Protein AF-A0A931YML5-F1 (afdb_monomer)

Foldseek 3Di:
DDPPPLADPQLDDDFPPEEEEAFAQAAPWDFLLDQCQPPPGGGGFPPVLLLLLCVLCLVPTQAYEYDHRALQPHPCSLVSLQSCVVSNHAYEYEGQLQDHDLVNLVSNLVRHNAYEHEAAALDQVRGCVGTNHPSVVSSVVSLVSHDLRHAYEYEYEQFLVHLVCLVVVVVSVVVSVHQEYEYEYRACHNSSVDPVNPNRHDAPVSLVSVVVSQVVCVDPVNSNHYYHYDQNSDPWCPDDPHLYWYQDSQQFIALDPLVSVPGDDHSSPPPDPPVVRSVCRSPDPDTNVSVVVVCVPHPPNPPPPDDDD

pLDDT: mean 79.9, std 20.2, range [21.48, 98.19]

Mean predicted aligned error: 8.67 Å

Radius of gyration: 18.92 Å; Cα contacts (8 Å, |Δi|>4): 542; chains: 1; bounding box: 57×45×50 Å

Secondary structure (DSSP, 8-state):
---------S-----SSEEEEEEE---S---TT-TTTT----SB--HHHHHHHHHHHTTT-SEEEEEES-GGGSTTHHHHHHHHHHTT-EEEEEE-SSS--HHHHHHHHTT-SEEEEEES-SSHHHHHHHH-TTHHHHHHHHHHHS-TTS-EEEEEEE-TTTGGGHHHHHHHHHHTT-SEEEEEE--SSGGGGSGGGGGGSPPHHHHHHHHHHHHHHSSGGGTTS-EEE-GGGSSS-------EEEE-TTSEEESSGGGGGG-EEETTSTT--HHHHHHHHHH-----HHHHHHHHT-GGGG-------

Sequence (309 aa):
MQTTTKRWEDGGCLPLPLASIWITGACPLRCRHCYEANNPFRGHLPTSDVLRTMDRLAPYVQSISFMGGEPTIHPDIATLCAHAHTLGKYTLLVTSGVHLPERTIATLCAHIDCVKIGMDGVTPETHDAVRGAGSFAKAMQTWAALPALVPTMCKFTVNAQNVHELPQVVPFYRALGAKRVVLNGWLPIGTGAEPWNRTFALTAEHVATVNRFVHEHLKPRYHEFPVSRSCSLDAGCRDRPARMYYVTRTGAVAPCIFSAAHAIGDIRDPATDVAALLQELDTHRIGCRALIAARRHHPASRLTIACAL

Structure (mmCIF, N/CA/C/O backbone):
data_AF-A0A931YML5-F1
#
_entry.id   AF-A0A931YML5-F1
#
loop_
_atom_site.group_PDB
_atom_site.id
_atom_site.type_symbol
_atom_site.label_atom_id
_atom_site.label_alt_id
_atom_site.label_comp_id
_atom_site.label_asym_id
_atom_site.label_entity_id
_atom_site.label_seq_id
_atom_site.pdbx_PDB_ins_code
_atom_site.Cartn_x
_atom_site.Cartn_y
_atom_site.Cartn_z
_atom_site.occupancy
_atom_site.B_iso_or_equiv
_atom_site.auth_seq_id
_atom_site.auth_comp_id
_atom_site.auth_asym_id
_atom_site.auth_atom_id
_atom_site.pdbx_PDB_model_num
ATOM 1 N N . MET A 1 1 ? -27.651 18.777 10.516 1.00 30.98 1 MET A N 1
ATOM 2 C CA . MET A 1 1 ? -26.940 17.585 10.005 1.00 30.98 1 MET A CA 1
ATOM 3 C C . MET A 1 1 ? -26.368 17.924 8.638 1.00 30.98 1 MET A C 1
ATOM 5 O O . MET A 1 1 ? -27.086 17.840 7.655 1.00 30.98 1 MET A O 1
ATOM 9 N N . GLN A 1 2 ? -25.125 18.404 8.576 1.00 25.05 2 GLN A N 1
ATOM 10 C CA . GLN A 1 2 ? -24.427 18.590 7.303 1.00 25.05 2 GLN A CA 1
ATOM 11 C C . GLN A 1 2 ? -23.694 17.287 6.986 1.00 25.05 2 GLN A C 1
ATOM 13 O O . GLN A 1 2 ? -22.753 16.910 7.678 1.00 25.05 2 GLN A O 1
ATOM 18 N N . THR A 1 3 ? -24.173 16.575 5.972 1.00 30.09 3 THR A N 1
ATOM 19 C CA . THR A 1 3 ? -23.449 15.494 5.308 1.00 30.09 3 THR A CA 1
ATOM 20 C C . THR A 1 3 ? -22.242 16.106 4.606 1.00 30.09 3 THR A C 1
ATOM 22 O O . THR A 1 3 ? -22.348 16.566 3.471 1.00 30.09 3 THR A O 1
ATOM 25 N N . THR A 1 4 ? -21.102 16.175 5.291 1.00 31.67 4 THR A N 1
ATOM 26 C CA . THR A 1 4 ? -19.825 16.451 4.636 1.00 31.67 4 THR A CA 1
ATOM 27 C C . THR A 1 4 ? -19.523 15.267 3.726 1.00 31.67 4 THR A C 1
ATOM 29 O O . THR A 1 4 ? -19.339 14.133 4.171 1.00 31.67 4 THR A O 1
ATOM 32 N N . THR A 1 5 ? -19.562 15.513 2.422 1.00 35.00 5 THR A N 1
ATOM 33 C CA . THR A 1 5 ? -19.166 14.568 1.386 1.00 35.00 5 THR A CA 1
ATOM 34 C C . THR A 1 5 ? -17.720 14.147 1.650 1.00 35.00 5 THR A C 1
ATOM 36 O O . THR A 1 5 ? -16.773 14.866 1.363 1.00 35.00 5 THR A O 1
ATOM 39 N N . LYS A 1 6 ? -17.537 12.959 2.241 1.00 46.81 6 LYS A N 1
ATOM 40 C CA . LYS A 1 6 ? -16.220 12.344 2.499 1.00 46.81 6 LYS A CA 1
ATOM 41 C C . LYS A 1 6 ? -15.455 11.988 1.216 1.00 46.81 6 LYS A C 1
ATOM 43 O O . LYS A 1 6 ? -14.311 11.542 1.285 1.00 46.81 6 LYS A O 1
ATOM 48 N N . ARG A 1 7 ? -16.077 12.162 0.045 1.00 49.56 7 ARG A N 1
ATOM 49 C CA . ARG A 1 7 ? -15.509 11.753 -1.233 1.00 49.56 7 ARG A CA 1
ATOM 50 C C . ARG A 1 7 ? -14.579 12.817 -1.785 1.00 49.56 7 ARG A C 1
ATOM 52 O O . ARG A 1 7 ? -14.899 13.988 -1.924 1.00 49.56 7 ARG A O 1
ATOM 59 N N . TRP A 1 8 ? -13.386 12.332 -2.057 1.00 58.25 8 TRP A N 1
ATOM 60 C CA . TRP A 1 8 ? -12.221 13.054 -2.503 1.00 58.25 8 TRP A CA 1
ATOM 61 C C . TRP A 1 8 ? -12.292 13.276 -4.021 1.00 58.25 8 TRP A C 1
ATOM 63 O O . TRP A 1 8 ? -11.814 12.451 -4.799 1.00 58.25 8 TRP A O 1
ATOM 73 N N . GLU A 1 9 ? -12.945 14.357 -4.450 1.00 46.38 9 GLU A N 1
ATOM 74 C CA . GLU A 1 9 ? -13.284 14.587 -5.868 1.00 46.38 9 GLU A CA 1
ATOM 75 C C . GLU A 1 9 ? -12.061 14.993 -6.732 1.00 46.38 9 GLU A C 1
ATOM 77 O O . GLU A 1 9 ? -11.942 14.537 -7.879 1.00 46.38 9 GLU A O 1
ATOM 82 N N . ASP A 1 10 ? -11.066 15.671 -6.133 1.00 48.50 10 ASP A N 1
ATOM 83 C CA . ASP A 1 10 ? -10.019 16.412 -6.871 1.00 48.50 10 ASP A CA 1
ATOM 84 C C . ASP A 1 10 ? -8.564 15.927 -6.665 1.00 48.50 10 ASP A C 1
ATOM 86 O O . ASP A 1 10 ? -7.603 16.616 -7.000 1.00 48.50 10 ASP A O 1
ATOM 90 N N . GLY A 1 11 ? -8.341 14.736 -6.100 1.00 46.25 11 GLY A N 1
ATOM 91 C CA . GLY A 1 11 ? -7.008 14.106 -6.118 1.00 46.25 11 GLY A CA 1
ATOM 92 C C . GLY A 1 11 ? -5.893 14.716 -5.235 1.00 46.25 11 GLY A C 1
ATOM 93 O O . GLY A 1 11 ? -4.765 14.233 -5.311 1.00 46.25 11 GLY A O 1
ATOM 94 N N . GLY A 1 12 ? -6.149 15.700 -4.362 1.00 52.22 12 GLY A N 1
ATOM 95 C CA . GLY A 1 12 ? -5.175 16.256 -3.377 1.00 52.22 12 GLY A CA 1
ATOM 96 C C . GLY A 1 12 ? -4.373 15.280 -2.440 1.00 52.22 12 GLY A C 1
ATOM 97 O O . GLY A 1 12 ? -4.162 14.091 -2.702 1.00 52.22 12 GLY A O 1
ATOM 98 N N . CYS A 1 13 ? -3.901 15.744 -1.278 1.00 56.31 13 CYS A N 1
ATOM 99 C CA . CYS A 1 13 ? -3.227 14.911 -0.257 1.00 56.31 13 CYS A CA 1
ATOM 100 C C . CYS A 1 13 ? -4.147 14.109 0.701 1.00 56.31 13 CYS A C 1
ATOM 102 O O . CYS A 1 13 ? -4.897 14.715 1.454 1.00 56.31 13 CYS A O 1
ATOM 104 N N . LEU A 1 14 ? -3.985 12.771 0.759 1.00 70.38 14 LEU A N 1
ATOM 105 C CA . LEU A 1 14 ? -4.576 11.859 1.770 1.00 70.38 14 LEU A CA 1
ATOM 106 C C . LEU A 1 14 ? -4.686 12.505 3.172 1.00 70.38 14 LEU A C 1
ATOM 108 O O . LEU A 1 14 ? -3.658 12.997 3.649 1.00 70.38 14 LEU A O 1
ATOM 112 N N . PRO A 1 15 ? -5.854 12.462 3.854 1.00 81.94 15 PRO A N 1
ATOM 113 C CA . PRO A 1 15 ? -6.005 13.102 5.160 1.00 81.94 15 PRO A CA 1
ATOM 114 C C . PRO A 1 15 ? -5.025 12.519 6.181 1.00 81.94 15 PRO A C 1
ATOM 116 O O . PRO A 1 15 ? -4.908 11.299 6.327 1.00 81.94 15 PRO A O 1
ATOM 119 N N . LEU A 1 16 ? -4.310 13.393 6.885 1.00 81.62 16 LEU A N 1
ATOM 120 C CA . LEU A 1 16 ? -3.357 13.020 7.925 1.00 81.62 16 LEU A CA 1
ATOM 121 C C . LEU A 1 16 ? -3.921 13.406 9.302 1.00 81.62 16 LEU A C 1
ATOM 123 O O . LEU A 1 16 ? -4.547 14.457 9.421 1.00 81.62 16 LEU A O 1
ATOM 127 N N . PRO A 1 17 ? -3.665 12.623 10.362 1.00 89.12 17 PRO A N 1
ATOM 128 C CA . PRO A 1 17 ? -2.786 11.450 10.389 1.00 89.12 17 PRO A CA 1
ATOM 129 C C . PRO A 1 17 ? -3.369 10.202 9.729 1.00 89.12 17 PRO A C 1
ATOM 131 O O . PRO A 1 17 ? -4.583 10.000 9.745 1.00 89.12 17 PRO A O 1
ATOM 134 N N . LEU A 1 18 ? -2.493 9.357 9.185 1.00 88.50 18 LEU A N 1
ATOM 135 C CA . LEU A 1 18 ? -2.840 8.090 8.541 1.00 88.50 18 LEU A CA 1
ATOM 136 C C . LEU A 1 18 ? -2.259 6.914 9.331 1.00 88.50 18 LEU A C 1
ATOM 138 O O . LEU A 1 18 ? -1.041 6.805 9.456 1.00 88.50 18 LEU A O 1
ATOM 142 N N . ALA A 1 19 ? -3.106 5.981 9.763 1.00 93.44 19 ALA A N 1
ATOM 143 C CA . ALA A 1 19 ? -2.669 4.661 10.211 1.00 93.44 19 ALA A CA 1
ATOM 144 C C . ALA A 1 19 ? -2.736 3.657 9.053 1.00 93.44 19 ALA A C 1
ATOM 146 O O . ALA A 1 19 ? -3.776 3.479 8.432 1.00 93.44 19 ALA A O 1
ATOM 147 N N . SER A 1 20 ? -1.633 2.980 8.759 1.00 93.56 20 SER A N 1
ATOM 148 C CA . SER A 1 20 ? -1.565 1.886 7.791 1.00 93.56 20 SER A CA 1
ATOM 149 C C . SER A 1 20 ? -1.451 0.574 8.549 1.00 93.56 20 SER A C 1
ATOM 151 O O . SER A 1 20 ? -0.428 0.313 9.178 1.00 93.56 20 SER A O 1
ATOM 153 N N . ILE A 1 21 ? -2.514 -0.223 8.525 1.00 96.19 21 ILE A N 1
ATOM 154 C CA . ILE A 1 21 ? -2.638 -1.444 9.314 1.00 96.19 21 ILE A CA 1
ATOM 155 C C . ILE A 1 21 ? -2.346 -2.637 8.414 1.00 96.19 21 ILE A C 1
ATOM 157 O O . ILE A 1 21 ? -3.007 -2.852 7.393 1.00 96.19 21 ILE A O 1
ATOM 161 N N . TRP A 1 22 ? -1.341 -3.417 8.796 1.00 94.44 22 TRP A N 1
ATOM 162 C CA . TRP A 1 22 ? -1.028 -4.676 8.143 1.00 94.44 22 TRP A CA 1
ATOM 163 C C . TRP A 1 22 ? -1.945 -5.775 8.680 1.00 94.44 22 TRP A C 1
ATOM 165 O O . TRP A 1 22 ? -1.836 -6.145 9.845 1.00 94.44 22 TRP A O 1
ATOM 175 N N . ILE A 1 23 ? -2.849 -6.299 7.849 1.00 95.56 23 ILE A N 1
ATOM 176 C CA . ILE A 1 23 ? -3.915 -7.218 8.299 1.00 95.56 23 ILE A CA 1
ATOM 177 C C . ILE A 1 23 ? -3.698 -8.680 7.895 1.00 95.56 23 ILE A C 1
ATOM 179 O O . ILE A 1 23 ? -4.359 -9.580 8.406 1.00 95.56 23 ILE A O 1
ATOM 183 N N . THR A 1 24 ? -2.786 -8.959 6.966 1.00 93.75 24 THR A N 1
ATOM 184 C CA . THR A 1 24 ? -2.529 -10.324 6.493 1.00 93.75 24 THR A CA 1
ATOM 185 C C . THR A 1 24 ? -1.150 -10.452 5.871 1.00 93.75 24 THR A C 1
ATOM 187 O O . THR A 1 24 ? -0.673 -9.517 5.236 1.00 93.75 24 THR A O 1
ATOM 190 N N . GLY A 1 25 ? -0.527 -11.623 6.022 1.00 92.75 25 GLY A N 1
ATOM 191 C CA . GLY A 1 25 ? 0.686 -12.001 5.292 1.00 92.75 25 GLY A CA 1
ATOM 192 C C . GLY A 1 25 ? 0.417 -12.907 4.098 1.00 92.75 25 GLY A C 1
ATOM 193 O O . GLY A 1 25 ? 1.346 -13.237 3.362 1.00 92.75 25 GLY A O 1
ATOM 194 N N . ALA A 1 26 ? -0.831 -13.333 3.912 1.00 93.25 26 ALA A N 1
ATOM 195 C CA . ALA A 1 26 ? -1.236 -14.074 2.736 1.00 93.25 26 ALA A CA 1
ATOM 196 C C . ALA A 1 26 ? -1.144 -13.147 1.513 1.00 93.25 26 ALA A C 1
ATOM 198 O O . ALA A 1 26 ? -1.494 -11.967 1.579 1.00 93.25 26 ALA A O 1
ATOM 199 N N . CYS A 1 27 ? -0.665 -13.672 0.389 1.00 94.38 27 CYS A N 1
ATOM 200 C CA . CYS A 1 27 ? -0.624 -12.953 -0.880 1.00 94.38 27 CYS A CA 1
ATOM 201 C C . CYS A 1 27 ? -0.620 -13.965 -2.032 1.00 94.38 27 CYS A C 1
ATOM 203 O O . CYS A 1 27 ? 0.157 -14.923 -1.967 1.00 94.38 27 CYS A O 1
ATOM 205 N N . PRO A 1 28 ? -1.422 -13.769 -3.095 1.00 92.88 28 PRO A N 1
ATOM 206 C CA . PRO A 1 28 ? -1.369 -14.630 -4.275 1.00 92.88 28 PRO A CA 1
ATOM 207 C C . PRO A 1 28 ? -0.120 -14.378 -5.137 1.00 92.88 28 PRO A C 1
ATOM 209 O O . PRO A 1 28 ? 0.175 -15.166 -6.030 1.00 92.88 28 PRO A O 1
ATOM 212 N N . LEU A 1 29 ? 0.612 -13.286 -4.887 1.00 95.44 29 LEU A N 1
ATOM 213 C CA . LEU A 1 29 ? 1.785 -12.885 -5.659 1.00 95.44 29 LEU A CA 1
ATOM 214 C C . LEU A 1 29 ? 3.091 -13.123 -4.898 1.00 95.44 29 LEU A C 1
ATOM 216 O O . LEU A 1 29 ? 3.150 -13.077 -3.669 1.00 95.44 29 LEU A O 1
ATOM 220 N N . ARG A 1 30 ? 4.179 -13.277 -5.657 1.00 94.75 30 ARG A N 1
ATOM 221 C CA . ARG A 1 30 ? 5.562 -13.312 -5.153 1.00 94.75 30 ARG A CA 1
ATOM 222 C C . ARG A 1 30 ? 6.401 -12.244 -5.853 1.00 94.75 30 ARG A C 1
ATOM 224 O O . ARG A 1 30 ? 7.341 -12.552 -6.578 1.00 94.75 30 ARG A O 1
ATOM 231 N N . CYS A 1 31 ? 6.001 -10.985 -5.671 1.00 96.19 31 CYS A N 1
ATOM 232 C CA . CYS A 1 31 ? 6.601 -9.842 -6.362 1.00 96.19 31 CYS A CA 1
ATOM 233 C C . CYS A 1 31 ? 8.105 -9.735 -6.077 1.00 96.19 31 CYS A C 1
ATOM 235 O O . CYS A 1 31 ? 8.532 -9.867 -4.928 1.00 96.19 31 CYS A O 1
ATOM 237 N N . ARG A 1 32 ? 8.898 -9.390 -7.095 1.00 95.81 32 ARG A N 1
ATOM 238 C CA . ARG A 1 32 ? 10.359 -9.263 -6.971 1.00 95.81 32 ARG A CA 1
ATOM 239 C C . ARG A 1 32 ? 10.820 -8.124 -6.048 1.00 95.81 32 ARG A C 1
ATOM 241 O O . ARG A 1 32 ? 11.944 -8.174 -5.565 1.00 95.81 32 ARG A O 1
ATOM 248 N N . HIS A 1 33 ? 9.964 -7.140 -5.756 1.00 92.12 33 HIS A N 1
ATOM 249 C CA . HIS A 1 33 ? 10.231 -6.042 -4.804 1.00 92.12 33 HIS A CA 1
ATOM 250 C C . HIS A 1 33 ? 9.576 -6.222 -3.428 1.00 92.12 33 HIS A C 1
ATOM 252 O O . HIS A 1 33 ? 9.565 -5.284 -2.629 1.00 92.12 33 HIS A O 1
ATOM 258 N N . CYS A 1 34 ? 8.995 -7.392 -3.137 1.00 92.19 34 CYS A N 1
ATOM 259 C CA . CYS A 1 34 ? 8.241 -7.585 -1.902 1.00 92.19 34 CYS A CA 1
ATOM 260 C C . CYS A 1 34 ? 9.139 -7.412 -0.665 1.00 92.19 34 CYS A C 1
ATOM 262 O O . CYS A 1 34 ? 10.011 -8.238 -0.386 1.00 92.19 34 CYS A O 1
ATOM 264 N N . TYR A 1 35 ? 8.889 -6.354 0.109 1.00 86.38 35 TYR A N 1
ATOM 265 C CA . TYR A 1 35 ? 9.647 -6.045 1.324 1.00 86.38 35 TYR A CA 1
ATOM 266 C C . TYR A 1 35 ? 9.310 -6.982 2.499 1.00 86.38 35 TYR A C 1
ATOM 268 O O . TYR A 1 35 ? 10.137 -7.152 3.388 1.00 86.38 35 TYR A O 1
ATOM 276 N N . GLU A 1 36 ? 8.144 -7.639 2.481 1.00 85.88 36 GLU A N 1
ATOM 277 C CA . GLU A 1 36 ? 7.708 -8.627 3.490 1.00 85.88 36 GLU A CA 1
ATOM 278 C C . GLU A 1 36 ? 8.057 -10.075 3.116 1.00 85.88 36 GLU A C 1
ATOM 280 O O . GLU A 1 36 ? 7.638 -11.007 3.798 1.00 85.88 36 GLU A O 1
ATOM 285 N N . ALA A 1 37 ? 8.801 -10.322 2.035 1.00 84.94 37 ALA A N 1
ATOM 286 C CA . ALA A 1 37 ? 9.014 -11.688 1.549 1.00 84.94 37 ALA A CA 1
ATOM 287 C C . ALA A 1 37 ? 9.664 -12.627 2.579 1.00 84.94 37 ALA A C 1
ATOM 289 O O . ALA A 1 37 ? 9.320 -13.808 2.639 1.00 84.94 37 ALA A O 1
ATOM 290 N N . ASN A 1 38 ? 10.537 -12.078 3.427 1.00 81.62 38 ASN A N 1
ATOM 291 C CA . ASN A 1 38 ? 11.251 -12.820 4.470 1.00 81.62 38 ASN A CA 1
ATOM 292 C C . ASN A 1 38 ? 10.435 -12.976 5.762 1.00 81.62 38 ASN A C 1
ATOM 294 O O . ASN A 1 38 ? 10.864 -13.658 6.688 1.00 81.62 38 ASN A O 1
ATOM 298 N N . ASN A 1 39 ? 9.258 -12.356 5.854 1.00 80.06 39 ASN A N 1
ATOM 299 C CA . ASN A 1 39 ? 8.347 -12.579 6.970 1.00 80.06 39 ASN A CA 1
ATOM 300 C C . ASN A 1 39 ? 7.836 -14.029 6.890 1.00 80.06 39 ASN A C 1
ATOM 302 O O . ASN A 1 39 ? 7.448 -14.434 5.801 1.00 80.06 39 ASN A O 1
ATOM 306 N N . PRO A 1 40 ? 7.811 -14.833 7.964 1.00 83.62 40 PRO A N 1
ATOM 307 C CA . PRO A 1 40 ? 7.283 -16.200 7.908 1.00 83.62 40 PRO A CA 1
ATOM 308 C C . PRO A 1 40 ? 5.750 -16.264 8.005 1.00 83.62 40 PRO A C 1
ATOM 310 O O . PRO A 1 40 ? 5.148 -17.266 7.625 1.00 83.62 40 PRO A O 1
ATOM 313 N N . PHE A 1 41 ? 5.090 -15.212 8.501 1.00 86.31 41 PHE A N 1
ATOM 314 C CA . PHE A 1 41 ? 3.640 -15.215 8.669 1.00 86.31 41 PHE A CA 1
ATOM 315 C C . PHE A 1 41 ? 2.932 -15.092 7.317 1.00 86.31 41 PHE A C 1
ATOM 317 O O . PHE A 1 41 ? 3.172 -14.157 6.550 1.00 86.31 41 PHE A O 1
ATOM 324 N N . ARG A 1 42 ? 2.028 -16.033 7.039 1.00 87.44 42 ARG A N 1
ATOM 325 C CA . ARG A 1 42 ? 1.216 -16.093 5.812 1.00 87.44 42 ARG A CA 1
ATOM 326 C C . ARG A 1 42 ? -0.288 -16.147 6.089 1.00 87.44 42 ARG A C 1
ATOM 328 O O . ARG A 1 42 ? -1.049 -16.392 5.168 1.00 87.44 42 ARG A O 1
ATOM 335 N N . GLY A 1 43 ? -0.707 -15.944 7.339 1.00 90.00 43 GLY A N 1
ATOM 336 C CA . GLY A 1 43 ? -2.113 -15.985 7.747 1.00 90.00 43 GLY A CA 1
ATOM 337 C C . GLY A 1 43 ? -2.817 -14.629 7.676 1.00 90.00 43 GLY A C 1
ATOM 338 O O . GLY A 1 43 ? -2.288 -13.646 7.146 1.00 90.00 43 GLY A O 1
ATOM 339 N N . HIS A 1 44 ? -4.008 -14.572 8.261 1.00 93.25 44 HIS A N 1
ATOM 340 C CA . HIS A 1 44 ? -4.770 -13.348 8.512 1.00 93.25 44 HIS A CA 1
ATOM 341 C C . HIS A 1 44 ? -4.694 -13.006 9.999 1.00 93.25 44 HIS A C 1
ATOM 343 O O . HIS A 1 44 ? -4.621 -13.909 10.835 1.00 93.25 44 HIS A O 1
ATOM 349 N N . LEU A 1 45 ? -4.676 -11.717 10.335 1.00 93.56 45 LEU A N 1
ATOM 350 C CA . LEU A 1 45 ? -4.905 -11.321 11.718 1.00 93.56 45 LEU A CA 1
ATOM 351 C C . LEU A 1 45 ? -6.356 -11.630 12.104 1.00 93.56 45 LEU A C 1
ATOM 353 O O . LEU A 1 45 ? -7.236 -11.518 11.253 1.00 93.56 45 LEU A O 1
ATOM 357 N N . PRO A 1 46 ? -6.635 -11.989 13.367 1.00 94.69 46 PRO A N 1
ATOM 358 C CA . PRO A 1 46 ? -8.009 -12.105 13.827 1.00 94.69 46 PRO A CA 1
ATOM 359 C C . PRO A 1 46 ? -8.748 -10.780 13.627 1.00 94.69 46 PRO A C 1
ATOM 361 O O . PRO A 1 46 ? -8.264 -9.725 14.042 1.00 94.69 46 PRO A O 1
ATOM 364 N N . THR A 1 47 ? -9.942 -10.829 13.041 1.00 96.44 47 THR A N 1
ATOM 365 C CA . THR A 1 47 ? -10.770 -9.643 12.771 1.00 96.44 47 THR A CA 1
ATOM 366 C C . THR A 1 47 ? -10.990 -8.814 14.032 1.00 96.44 47 THR A C 1
ATOM 368 O O . THR A 1 47 ? -10.832 -7.597 14.008 1.00 96.44 47 THR A O 1
ATOM 371 N N . SER A 1 48 ? -11.229 -9.470 15.170 1.00 95.75 48 SER A N 1
ATOM 372 C CA . SER A 1 48 ? -11.345 -8.824 16.480 1.00 95.75 48 SER A CA 1
ATOM 373 C C . SER A 1 48 ? -10.127 -7.978 16.859 1.00 95.75 48 SER A C 1
ATOM 375 O O . SER A 1 48 ? -10.280 -6.939 17.493 1.00 95.75 48 SER A O 1
ATOM 377 N N . ASP A 1 49 ? -8.918 -8.405 16.499 1.00 94.69 49 ASP A N 1
ATOM 378 C CA . ASP A 1 49 ? -7.682 -7.700 16.854 1.00 94.69 49 ASP A CA 1
ATOM 379 C C . ASP A 1 49 ? -7.495 -6.454 15.993 1.00 94.69 49 ASP A C 1
ATOM 381 O O . ASP A 1 49 ? -7.067 -5.407 16.489 1.00 94.69 49 ASP A O 1
ATOM 385 N N . VAL A 1 50 ? -7.859 -6.556 14.712 1.00 96.88 50 VAL A N 1
ATOM 386 C CA . VAL A 1 50 ? -7.852 -5.422 13.787 1.00 96.88 50 VAL A CA 1
ATOM 387 C C . VAL A 1 50 ? -8.895 -4.389 14.215 1.00 96.88 50 VAL A C 1
ATOM 389 O O . VAL A 1 50 ? -8.552 -3.217 14.332 1.00 96.88 50 VAL A O 1
ATOM 392 N N . LEU A 1 51 ? -10.123 -4.812 14.538 1.00 97.38 51 LEU A N 1
ATOM 393 C CA . LEU A 1 51 ? -11.184 -3.920 15.024 1.00 97.38 51 LEU A CA 1
ATOM 394 C C . LEU A 1 51 ? -10.757 -3.173 16.298 1.00 97.38 51 LEU A C 1
ATOM 396 O O . LEU A 1 51 ? -10.796 -1.945 16.319 1.00 97.38 51 LEU A O 1
ATOM 400 N N . ARG A 1 52 ? -10.227 -3.880 17.310 1.00 96.00 52 ARG A N 1
ATOM 401 C CA . ARG A 1 52 ? -9.721 -3.239 18.542 1.00 96.00 52 ARG A CA 1
ATOM 402 C C . ARG A 1 52 ? -8.601 -2.238 18.262 1.00 96.00 52 ARG A C 1
ATOM 404 O O . ARG A 1 52 ? -8.549 -1.174 18.872 1.00 96.00 52 ARG A O 1
ATOM 411 N N . THR A 1 53 ? -7.698 -2.572 17.343 1.00 96.31 53 THR A N 1
ATOM 412 C CA . THR A 1 53 ? -6.616 -1.673 16.921 1.00 96.31 53 THR A CA 1
ATOM 413 C C . THR A 1 53 ? -7.177 -0.401 16.279 1.00 96.31 53 THR A C 1
ATOM 415 O O . THR A 1 53 ? -6.715 0.698 16.582 1.00 96.31 53 THR A O 1
ATOM 418 N N . MET A 1 54 ? -8.190 -0.533 15.419 1.00 97.44 54 MET A N 1
ATOM 419 C CA . MET A 1 54 ? -8.859 0.604 14.785 1.00 97.44 54 MET A CA 1
ATOM 420 C C . MET A 1 54 ? -9.549 1.498 15.816 1.00 97.44 54 MET A C 1
ATOM 422 O O . MET A 1 54 ? -9.353 2.709 15.767 1.00 97.44 54 MET A O 1
ATOM 426 N N . ASP A 1 55 ? -10.277 0.918 16.772 1.00 97.56 55 ASP A N 1
ATOM 427 C CA . ASP A 1 55 ? -10.967 1.666 17.832 1.00 97.56 55 ASP A CA 1
ATOM 428 C C . ASP A 1 55 ? -9.991 2.490 18.672 1.00 97.56 55 ASP A C 1
ATOM 430 O O . ASP A 1 55 ? -10.235 3.661 18.956 1.00 97.56 55 ASP A O 1
ATOM 434 N N . ARG A 1 56 ? -8.838 1.905 19.013 1.00 97.06 56 ARG A N 1
ATOM 435 C CA . ARG A 1 56 ? -7.793 2.592 19.782 1.00 97.06 56 ARG A CA 1
ATOM 436 C C . ARG A 1 56 ? -7.103 3.709 19.007 1.00 97.06 56 ARG A C 1
ATOM 438 O O . ARG A 1 56 ? -6.708 4.704 19.606 1.00 97.06 56 ARG A O 1
ATOM 445 N N . LEU A 1 57 ? -6.943 3.562 17.693 1.00 95.75 57 LEU A N 1
ATOM 446 C CA . LEU A 1 57 ? -6.319 4.579 16.840 1.00 95.75 57 LEU A CA 1
ATOM 447 C C . LEU A 1 57 ? -7.295 5.677 16.423 1.00 95.75 57 LEU A C 1
ATOM 449 O O . LEU A 1 57 ? -6.864 6.796 16.138 1.00 95.75 57 LEU A O 1
ATOM 453 N N . ALA A 1 58 ? -8.594 5.376 16.375 1.00 96.69 58 ALA A N 1
ATOM 454 C CA . ALA A 1 58 ? -9.607 6.263 15.832 1.00 96.69 58 ALA A CA 1
ATOM 455 C C . ALA A 1 58 ? -9.590 7.680 16.435 1.00 96.69 58 ALA A C 1
ATOM 457 O O . ALA A 1 58 ? -9.714 8.627 15.661 1.00 96.69 58 ALA A O 1
ATOM 458 N N . PRO A 1 59 ? -9.375 7.907 17.741 1.00 96.62 59 PRO A N 1
ATOM 459 C CA . PRO A 1 59 ? -9.318 9.267 18.280 1.00 96.62 59 PRO A CA 1
ATOM 460 C C . PRO A 1 59 ? -8.163 10.119 17.723 1.00 96.62 59 PRO A C 1
ATOM 462 O O . PRO A 1 59 ? -8.242 11.344 17.739 1.00 96.62 59 PRO A O 1
ATOM 465 N N . TYR A 1 60 ? -7.106 9.488 17.204 1.00 94.81 60 TYR A N 1
ATOM 466 C CA . TYR A 1 60 ? -5.834 10.145 16.883 1.00 94.81 60 TYR A CA 1
ATOM 467 C C . TYR A 1 60 ? -5.548 10.260 15.384 1.00 94.81 60 TYR A C 1
ATOM 469 O O . TYR A 1 60 ? -4.659 11.014 14.982 1.00 94.81 60 TYR A O 1
ATOM 477 N N . VAL A 1 61 ? -6.286 9.527 14.544 1.00 93.62 61 VAL A N 1
ATOM 478 C CA . VAL A 1 61 ? -6.068 9.488 13.091 1.00 93.62 61 VAL A CA 1
ATOM 479 C C . VAL A 1 61 ? -7.283 9.976 12.311 1.00 93.62 61 VAL A C 1
ATOM 481 O O . VAL A 1 61 ? -8.431 9.833 12.738 1.00 93.62 61 VAL A O 1
ATOM 484 N N . GLN A 1 62 ? -7.032 10.549 11.135 1.00 92.38 62 GLN A N 1
ATOM 485 C CA . GLN A 1 62 ? -8.080 10.931 10.184 1.00 92.38 62 GLN A CA 1
ATOM 486 C C . GLN A 1 62 ? -8.348 9.826 9.161 1.00 92.38 62 GLN A C 1
ATOM 488 O O . GLN A 1 62 ? -9.489 9.647 8.731 1.00 92.38 62 GLN A O 1
ATOM 493 N N . SER A 1 63 ? -7.310 9.060 8.822 1.00 92.94 63 SER A N 1
ATOM 494 C CA . SER A 1 63 ? -7.373 8.015 7.806 1.00 92.94 63 SER A CA 1
ATOM 495 C C . SER A 1 63 ? -6.869 6.677 8.326 1.00 92.94 63 SER A C 1
ATOM 497 O O . SER A 1 63 ? -5.917 6.613 9.110 1.00 92.94 63 SER A O 1
ATOM 499 N N . ILE A 1 64 ? -7.457 5.603 7.809 1.00 95.94 64 ILE A N 1
ATOM 500 C CA . ILE A 1 64 ? -6.987 4.230 7.974 1.00 95.94 64 ILE A CA 1
ATOM 501 C C . ILE A 1 64 ? -6.726 3.654 6.585 1.00 95.94 64 ILE A C 1
ATOM 503 O O . ILE A 1 64 ? -7.531 3.818 5.669 1.00 95.94 64 ILE A O 1
ATOM 507 N N . SER A 1 65 ? -5.596 2.970 6.419 1.00 94.75 65 SER A N 1
ATOM 508 C CA . SER A 1 65 ? -5.345 2.156 5.238 1.00 94.75 65 SER A CA 1
ATOM 509 C C . SER A 1 65 ? -5.127 0.696 5.582 1.00 94.75 65 SER A C 1
ATOM 511 O O . SER A 1 65 ? -4.408 0.374 6.527 1.00 94.75 65 SER A O 1
ATOM 513 N N . PHE A 1 66 ? -5.741 -0.180 4.792 1.00 96.25 66 PHE A N 1
ATOM 514 C CA . PHE A 1 66 ? -5.563 -1.621 4.901 1.00 96.25 66 PHE A CA 1
ATOM 515 C C . PHE A 1 66 ? -4.514 -2.086 3.901 1.00 96.25 66 PHE A C 1
ATOM 517 O O . PHE A 1 66 ? -4.591 -1.796 2.703 1.00 96.25 66 PHE A O 1
ATOM 524 N N . MET A 1 67 ? -3.522 -2.806 4.415 1.00 93.19 67 MET A N 1
ATOM 525 C CA . MET A 1 67 ? -2.425 -3.365 3.636 1.00 93.19 67 MET A CA 1
ATOM 526 C C . MET A 1 67 ? -1.976 -4.714 4.206 1.00 93.19 67 MET A C 1
ATOM 528 O O . MET A 1 67 ? -2.562 -5.231 5.154 1.00 93.19 67 MET A O 1
ATOM 532 N N . GLY A 1 68 ? -0.941 -5.316 3.628 1.00 90.56 68 GLY A N 1
ATOM 533 C CA . GLY A 1 68 ? -0.531 -6.660 4.009 1.00 90.56 68 GLY A CA 1
ATOM 534 C C . GLY A 1 68 ? 0.459 -7.260 3.026 1.00 90.56 68 GLY A C 1
ATOM 535 O O . GLY A 1 68 ? 1.246 -6.552 2.396 1.00 90.56 68 GLY A O 1
ATOM 536 N N . GLY A 1 69 ? 0.331 -8.571 2.848 1.00 91.88 69 GLY A N 1
ATOM 537 C CA . GLY A 1 69 ? 0.442 -9.188 1.537 1.00 91.88 69 GLY A CA 1
ATOM 538 C C . GLY A 1 69 ? -0.644 -8.623 0.618 1.00 91.88 69 GLY A C 1
ATOM 539 O O . GLY A 1 69 ? -0.481 -7.537 0.070 1.00 91.88 69 GLY A O 1
ATOM 540 N N . GLU A 1 70 ? -1.772 -9.316 0.490 1.00 94.31 70 GLU A N 1
ATOM 541 C CA . GLU A 1 70 ? -2.926 -8.832 -0.272 1.00 94.31 70 GLU A CA 1
ATOM 542 C C . GLU A 1 70 ? -4.149 -8.682 0.652 1.00 94.31 70 GLU A C 1
ATOM 544 O O . GLU A 1 70 ? -4.709 -9.684 1.083 1.00 94.31 70 GLU A O 1
ATOM 549 N N . PRO A 1 71 ? -4.590 -7.463 1.009 1.00 93.94 71 PRO A N 1
ATOM 550 C CA . PRO A 1 71 ? -5.695 -7.293 1.958 1.00 93.94 71 PRO A CA 1
ATOM 551 C C . PRO A 1 71 ? -7.035 -7.821 1.433 1.00 93.94 71 PRO A C 1
ATOM 553 O O . PRO A 1 71 ? -7.888 -8.206 2.225 1.00 93.94 71 PRO A O 1
ATOM 556 N N . THR A 1 72 ? -7.222 -7.879 0.113 1.00 92.12 72 THR A N 1
ATOM 557 C CA . THR A 1 72 ? -8.484 -8.304 -0.519 1.00 92.12 72 THR A CA 1
ATOM 558 C C . THR A 1 72 ? -8.800 -9.790 -0.345 1.00 92.12 72 THR A C 1
ATOM 560 O O . THR A 1 72 ? -9.950 -10.182 -0.516 1.00 92.12 72 THR A O 1
ATOM 563 N N . ILE A 1 73 ? -7.815 -10.608 0.047 1.00 92.25 73 ILE A N 1
ATOM 564 C CA . ILE A 1 73 ? -8.028 -12.019 0.407 1.00 92.25 73 ILE A CA 1
ATOM 565 C C . ILE A 1 73 ? -8.312 -12.224 1.898 1.00 92.25 73 ILE A C 1
ATOM 567 O O . ILE A 1 73 ? -8.531 -13.354 2.322 1.00 92.25 73 ILE A O 1
ATOM 571 N N . HIS A 1 74 ? -8.285 -11.167 2.716 1.00 93.56 74 HIS A N 1
ATOM 572 C CA . HIS A 1 74 ? -8.714 -11.278 4.104 1.00 93.56 74 HIS A CA 1
ATOM 573 C C . HIS A 1 74 ? -10.221 -11.587 4.145 1.00 93.56 74 HIS A C 1
ATOM 575 O O . HIS A 1 74 ? -10.988 -10.832 3.543 1.00 93.56 74 HIS A O 1
ATOM 581 N N . PRO A 1 75 ? -10.669 -12.642 4.858 1.00 92.31 75 PRO A N 1
ATOM 582 C CA . PRO A 1 75 ? -12.063 -13.099 4.806 1.00 92.31 75 PRO A CA 1
ATOM 583 C C . PRO A 1 75 ? -13.060 -11.997 5.189 1.00 92.31 75 PRO A C 1
ATOM 585 O O . PRO A 1 75 ? -14.100 -11.858 4.555 1.00 92.31 75 PRO A O 1
ATOM 588 N N . ASP A 1 76 ? -12.680 -11.151 6.149 1.00 94.25 76 ASP A N 1
ATOM 589 C CA . ASP A 1 76 ? -13.524 -10.068 6.665 1.00 94.25 76 ASP A CA 1
ATOM 590 C C . ASP A 1 76 ? -13.135 -8.663 6.169 1.00 94.25 76 ASP A C 1
ATOM 592 O O . ASP A 1 76 ? -13.429 -7.672 6.835 1.00 94.25 76 ASP A O 1
ATOM 596 N N . ILE A 1 77 ? -12.462 -8.525 5.016 1.00 94.19 77 ILE A N 1
ATOM 597 C CA . ILE A 1 77 ? -12.031 -7.200 4.519 1.00 94.19 77 ILE A CA 1
ATOM 598 C C . ILE A 1 77 ? -13.193 -6.200 4.394 1.00 94.19 77 ILE A C 1
ATOM 600 O O . ILE A 1 77 ? -13.042 -5.034 4.752 1.00 94.19 77 ILE A O 1
ATOM 604 N N . ALA A 1 78 ? -14.371 -6.656 3.958 1.00 92.75 78 ALA A N 1
ATOM 605 C CA . ALA A 1 78 ? -15.563 -5.816 3.859 1.00 92.75 78 ALA A CA 1
ATOM 606 C C . ALA A 1 78 ? -16.024 -5.300 5.230 1.00 92.75 78 ALA A C 1
ATOM 608 O O . ALA A 1 78 ? -16.299 -4.110 5.374 1.00 92.75 78 ALA A O 1
ATOM 609 N N . THR A 1 79 ? -16.029 -6.170 6.242 1.00 95.06 79 THR A N 1
ATOM 610 C CA . THR A 1 79 ? -16.344 -5.821 7.634 1.00 95.06 79 THR A CA 1
ATOM 611 C C . THR A 1 79 ? -15.358 -4.791 8.183 1.00 95.06 79 THR A C 1
ATOM 613 O O . THR A 1 79 ? -15.768 -3.815 8.807 1.00 95.06 79 THR A O 1
ATOM 616 N N . LEU A 1 80 ? -14.061 -4.965 7.912 1.00 96.56 80 LEU A N 1
ATOM 617 C CA . LEU A 1 80 ? -13.022 -4.027 8.346 1.00 96.56 80 LEU A CA 1
ATOM 618 C C . LEU A 1 80 ? -13.192 -2.645 7.697 1.00 96.56 80 LEU A C 1
ATOM 620 O O . LEU A 1 80 ? -13.119 -1.629 8.388 1.00 96.56 80 LEU A O 1
ATOM 624 N N . CYS A 1 81 ? -13.471 -2.585 6.392 1.00 95.19 81 CYS A N 1
ATOM 625 C CA . CYS A 1 81 ? -13.764 -1.323 5.710 1.00 95.19 81 CYS A CA 1
ATOM 626 C C . CYS A 1 81 ? -15.042 -0.663 6.245 1.00 95.19 81 CYS A C 1
ATOM 628 O O . CYS A 1 81 ? -15.038 0.537 6.513 1.00 95.19 81 CYS A O 1
ATOM 630 N N . ALA A 1 82 ? -16.110 -1.437 6.461 1.00 95.00 82 ALA A N 1
ATOM 631 C CA . ALA A 1 82 ? -17.351 -0.931 7.042 1.00 95.00 82 ALA A CA 1
ATOM 632 C C . ALA A 1 82 ? -17.113 -0.323 8.433 1.00 95.00 82 ALA A C 1
ATOM 634 O O . ALA A 1 82 ? -17.590 0.775 8.709 1.00 95.00 82 ALA A O 1
ATOM 635 N N . HIS A 1 83 ? -16.309 -0.975 9.278 1.00 97.56 83 HIS A N 1
ATOM 636 C CA . HIS A 1 83 ? -15.960 -0.452 10.601 1.00 97.56 83 HIS A CA 1
ATOM 637 C C . HIS A 1 83 ? -15.128 0.836 10.539 1.00 97.56 83 HIS A C 1
ATOM 639 O O . HIS A 1 83 ? -15.362 1.780 11.286 1.00 97.56 83 HIS A O 1
ATOM 645 N N . ALA A 1 84 ? -14.182 0.942 9.602 1.00 96.31 84 ALA A N 1
ATOM 646 C CA . ALA A 1 84 ? -13.435 2.189 9.409 1.00 96.31 84 ALA A CA 1
ATOM 647 C C . ALA A 1 84 ? -14.380 3.347 9.038 1.00 96.31 84 ALA A C 1
ATOM 649 O O . ALA A 1 84 ? -14.238 4.472 9.532 1.00 96.31 84 ALA A O 1
ATOM 650 N N . HIS A 1 85 ? -15.391 3.045 8.221 1.00 92.56 85 HIS A N 1
ATOM 651 C CA . HIS A 1 85 ? -16.410 3.999 7.817 1.00 92.56 85 HIS A CA 1
ATOM 652 C C . HIS A 1 85 ? -17.306 4.450 8.987 1.00 92.56 85 HIS A C 1
ATOM 654 O O . HIS A 1 85 ? -17.539 5.659 9.123 1.00 92.56 85 HIS A O 1
ATOM 660 N N . THR A 1 86 ? -17.755 3.530 9.858 1.00 96.44 86 THR A N 1
ATOM 661 C CA . THR A 1 86 ? -18.558 3.856 11.060 1.00 96.44 86 THR A CA 1
ATOM 662 C C . THR A 1 86 ? -17.775 4.700 12.065 1.00 96.44 86 THR A C 1
ATOM 664 O O . THR A 1 86 ? -18.336 5.623 12.651 1.00 96.44 86 THR A O 1
ATOM 667 N N . LEU A 1 87 ? -16.461 4.480 12.184 1.00 96.81 87 LEU A N 1
ATOM 668 C CA . LEU A 1 87 ? -15.540 5.305 12.981 1.00 96.81 87 LEU A CA 1
ATOM 669 C C . LEU A 1 87 ? -15.288 6.704 12.391 1.00 96.81 87 LEU A C 1
ATOM 671 O O . LEU A 1 87 ? -14.502 7.489 12.931 1.00 96.81 87 LEU A O 1
ATOM 675 N N . GLY A 1 88 ? -15.909 7.033 11.258 1.00 94.44 88 GLY A N 1
ATOM 676 C CA . GLY A 1 88 ? -15.755 8.335 10.628 1.00 94.44 88 GLY A CA 1
ATOM 677 C C . GLY A 1 88 ? -14.454 8.499 9.839 1.00 94.44 88 GLY A C 1
ATOM 678 O O . GLY A 1 88 ? -14.140 9.627 9.467 1.00 94.44 88 GLY A O 1
ATOM 679 N N . LYS A 1 89 ? -13.696 7.422 9.588 1.00 94.19 89 LYS A N 1
ATOM 680 C CA . LYS A 1 89 ? -12.350 7.497 9.000 1.00 94.19 89 LYS A CA 1
ATOM 681 C C . LYS A 1 89 ? -12.365 7.428 7.488 1.00 94.19 89 LYS A C 1
ATOM 683 O O . LYS A 1 89 ? -13.165 6.707 6.898 1.00 94.19 89 LYS A O 1
ATOM 688 N N . TYR A 1 90 ? -11.438 8.171 6.889 1.00 91.69 90 TYR A N 1
ATOM 689 C CA . TYR A 1 90 ? -11.132 8.025 5.476 1.00 91.69 90 TYR A CA 1
ATOM 690 C C . TYR A 1 90 ? -10.444 6.677 5.258 1.00 91.69 90 TYR A C 1
ATOM 692 O O . TYR A 1 90 ? -9.412 6.394 5.875 1.00 91.69 90 TYR A O 1
ATOM 700 N N . THR A 1 91 ? -11.014 5.844 4.398 1.00 93.31 91 THR A N 1
ATOM 701 C CA . THR A 1 91 ? -10.617 4.445 4.249 1.00 93.31 91 THR A CA 1
ATOM 702 C C . THR A 1 91 ? -9.921 4.220 2.913 1.00 93.31 91 THR A C 1
ATOM 704 O O . THR A 1 91 ? -10.522 4.344 1.845 1.00 93.31 91 THR A O 1
ATOM 707 N N . LEU A 1 92 ? -8.637 3.863 2.978 1.00 92.31 92 LEU A N 1
ATOM 708 C CA . LEU A 1 92 ? -7.797 3.555 1.822 1.00 92.31 92 LEU A CA 1
ATOM 709 C C . LEU A 1 92 ? -7.511 2.049 1.742 1.00 92.31 92 LEU A C 1
ATOM 711 O O . LEU A 1 92 ? -6.931 1.467 2.655 1.00 92.31 92 LEU A O 1
ATOM 715 N N . LEU A 1 93 ? -7.797 1.427 0.603 1.00 93.69 93 LEU A N 1
ATOM 716 C CA . LEU A 1 93 ? -7.381 0.050 0.331 1.00 93.69 93 LEU A CA 1
ATOM 717 C C . LEU A 1 93 ? -6.123 0.032 -0.545 1.00 93.69 93 LEU A C 1
ATOM 719 O O . LEU A 1 93 ? -6.118 0.614 -1.628 1.00 93.69 93 LEU A O 1
ATOM 723 N N . VAL A 1 94 ? -5.053 -0.640 -0.106 1.00 93.81 94 VAL A N 1
ATOM 724 C CA . VAL A 1 94 ? -3.831 -0.824 -0.910 1.00 93.81 94 VAL A CA 1
ATOM 725 C C . VAL A 1 94 ? -3.775 -2.258 -1.427 1.00 93.81 94 VAL A C 1
ATOM 727 O O . VAL A 1 94 ? -3.551 -3.176 -0.650 1.00 93.81 94 VAL A O 1
ATOM 730 N N . THR A 1 95 ? -3.933 -2.458 -2.733 1.00 94.69 95 THR A N 1
ATOM 731 C CA . THR A 1 95 ? -4.063 -3.793 -3.348 1.00 94.69 95 THR A CA 1
ATOM 732 C C . THR A 1 95 ? -3.127 -3.964 -4.546 1.00 94.69 95 THR A C 1
ATOM 734 O O . THR A 1 95 ? -2.698 -2.990 -5.165 1.00 94.69 95 THR A O 1
ATOM 737 N N . SER A 1 96 ? -2.792 -5.207 -4.893 1.00 95.12 96 SER A N 1
ATOM 738 C CA . SER A 1 96 ? -2.173 -5.542 -6.181 1.00 95.12 96 SER A CA 1
ATOM 739 C C . SER A 1 96 ? -3.147 -5.458 -7.359 1.00 95.12 96 SER A C 1
ATOM 741 O O . SER A 1 96 ? -2.699 -5.405 -8.497 1.00 95.12 96 SER A O 1
ATOM 743 N N . GLY A 1 97 ? -4.460 -5.479 -7.105 1.00 91.94 97 GLY A N 1
ATOM 744 C CA . GLY A 1 97 ? -5.485 -5.549 -8.148 1.00 91.94 97 GLY A CA 1
ATOM 745 C C . GLY A 1 97 ? -5.621 -6.928 -8.807 1.00 91.94 97 GLY A C 1
ATOM 746 O O . GLY A 1 97 ? -6.429 -7.084 -9.712 1.00 91.94 97 GLY A O 1
ATOM 747 N N . VAL A 1 98 ? -4.870 -7.947 -8.374 1.00 91.94 98 VAL A N 1
ATOM 748 C CA . VAL A 1 98 ? -4.905 -9.286 -8.998 1.00 91.94 98 VAL A CA 1
ATOM 749 C C . VAL A 1 98 ? -6.047 -10.163 -8.474 1.00 91.94 98 VAL A C 1
ATOM 751 O O . VAL A 1 98 ? -6.483 -11.083 -9.166 1.00 91.94 98 VAL A O 1
ATOM 754 N N . HIS A 1 99 ? -6.531 -9.904 -7.259 1.00 83.19 99 HIS A N 1
ATOM 755 C CA . HIS A 1 99 ? -7.559 -10.716 -6.612 1.00 83.19 99 HIS A CA 1
ATOM 756 C C . HIS A 1 99 ? -8.666 -9.847 -6.016 1.00 83.19 99 HIS A C 1
ATOM 758 O O . HIS A 1 99 ? -8.783 -9.718 -4.806 1.00 83.19 99 HIS A O 1
ATOM 764 N N . LEU A 1 100 ? -9.497 -9.246 -6.864 1.00 82.06 100 LEU A N 1
ATOM 765 C CA . LEU A 1 100 ? -10.643 -8.476 -6.396 1.00 82.06 100 LEU A CA 1
ATOM 766 C C . LEU A 1 100 ? -11.910 -8.911 -7.146 1.00 82.06 100 LEU A C 1
ATOM 768 O O . LEU A 1 100 ? -12.211 -8.369 -8.205 1.00 82.06 100 LEU A O 1
ATOM 772 N N . PRO A 1 101 ? -12.638 -9.928 -6.640 1.00 73.06 101 PRO A N 1
ATOM 773 C CA . PRO A 1 101 ? -13.871 -10.386 -7.271 1.00 73.06 101 PRO A CA 1
ATOM 774 C C . PRO A 1 101 ? -14.894 -9.251 -7.364 1.00 73.06 101 PRO A C 1
ATOM 776 O O . PRO A 1 101 ? -15.067 -8.507 -6.402 1.00 73.06 101 PRO A O 1
ATOM 779 N N . GLU A 1 102 ? -15.631 -9.163 -8.469 1.00 72.94 102 GLU A N 1
ATOM 780 C CA . GLU A 1 102 ? -16.616 -8.098 -8.720 1.00 72.94 102 GLU A CA 1
ATOM 781 C C . GLU A 1 102 ? -17.659 -7.961 -7.595 1.00 72.94 102 GLU A C 1
ATOM 783 O O . GLU A 1 102 ? -17.948 -6.861 -7.125 1.00 72.94 102 GLU A O 1
ATOM 788 N N . ARG A 1 103 ? -18.135 -9.091 -7.051 1.00 72.25 103 ARG A N 1
ATOM 789 C CA . ARG A 1 103 ? -19.026 -9.103 -5.875 1.00 72.25 103 ARG A CA 1
ATOM 790 C C . ARG A 1 103 ? -18.416 -8.398 -4.657 1.00 72.25 103 ARG A C 1
ATOM 792 O O . ARG A 1 103 ? -19.118 -7.728 -3.911 1.00 72.25 103 ARG A O 1
ATOM 799 N N . THR A 1 104 ? -17.106 -8.543 -4.469 1.00 75.44 104 THR A N 1
ATOM 800 C CA . THR A 1 104 ? -16.355 -7.936 -3.368 1.00 75.44 104 THR A CA 1
ATOM 801 C C . THR A 1 104 ? -16.111 -6.454 -3.649 1.00 75.44 104 THR A C 1
ATOM 803 O O . THR A 1 104 ? -16.154 -5.657 -2.716 1.00 75.44 104 THR A O 1
ATOM 806 N N . ILE A 1 105 ? -15.926 -6.065 -4.919 1.00 79.31 105 ILE A N 1
ATOM 807 C CA . ILE A 1 105 ? -15.839 -4.658 -5.342 1.00 79.31 105 ILE A CA 1
ATOM 808 C C . ILE A 1 105 ? -17.092 -3.905 -4.910 1.00 79.31 105 ILE A C 1
ATOM 810 O O . ILE A 1 105 ? -16.969 -2.890 -4.230 1.00 79.31 105 ILE A O 1
ATOM 814 N N . ALA A 1 106 ? -18.282 -4.412 -5.241 1.00 78.19 106 ALA A N 1
ATOM 815 C CA . ALA A 1 106 ? -19.540 -3.736 -4.929 1.00 78.19 106 ALA A CA 1
ATOM 816 C C . ALA A 1 106 ? -19.703 -3.468 -3.422 1.00 78.19 106 ALA A C 1
ATOM 818 O O . ALA A 1 106 ? -20.003 -2.343 -3.020 1.00 78.19 106 ALA A O 1
ATOM 819 N N . THR A 1 107 ? -19.435 -4.472 -2.579 1.00 82.38 107 THR A N 1
ATOM 820 C CA . THR A 1 107 ? -19.525 -4.330 -1.117 1.00 82.38 107 THR A CA 1
ATOM 821 C C . THR A 1 107 ? -18.435 -3.417 -0.553 1.00 82.38 107 THR A C 1
ATOM 823 O O . THR A 1 107 ? -18.717 -2.579 0.299 1.00 82.38 107 THR A O 1
ATOM 826 N N . LEU A 1 108 ? -17.190 -3.533 -1.027 1.00 83.06 108 LEU A N 1
ATOM 827 C CA . LEU A 1 108 ? -16.087 -2.700 -0.541 1.00 83.06 108 LEU A CA 1
ATOM 828 C C . LEU A 1 108 ? -16.249 -1.233 -0.936 1.00 83.06 108 LEU A C 1
ATOM 830 O O . LEU A 1 108 ? -15.990 -0.353 -0.120 1.00 83.06 108 LEU A O 1
ATOM 834 N N . CYS A 1 109 ? -16.709 -0.959 -2.157 1.00 82.12 109 CYS A N 1
ATOM 835 C CA . CYS A 1 109 ? -16.856 0.395 -2.695 1.00 82.12 109 CYS A CA 1
ATOM 836 C C . CYS A 1 109 ? -17.860 1.263 -1.921 1.00 82.12 109 CYS A C 1
ATOM 838 O O . CYS A 1 109 ? -17.793 2.490 -1.993 1.00 82.12 109 CYS A O 1
ATOM 840 N N . ALA A 1 110 ? -18.764 0.649 -1.152 1.00 85.12 110 ALA A N 1
ATOM 841 C CA . ALA A 1 110 ? -19.660 1.363 -0.245 1.00 85.12 110 ALA A CA 1
ATOM 842 C C . ALA A 1 110 ? -18.942 1.926 0.998 1.00 85.12 110 ALA A C 1
ATOM 844 O O . ALA A 1 110 ? -19.455 2.840 1.641 1.00 85.12 110 ALA A O 1
ATOM 845 N N . HIS A 1 111 ? -17.768 1.390 1.341 1.00 89.25 111 HIS A N 1
ATOM 846 C CA . HIS A 1 111 ? -17.088 1.646 2.614 1.00 89.25 111 HIS A CA 1
ATOM 847 C C . HIS A 1 111 ? -15.644 2.133 2.469 1.00 89.25 111 HIS A C 1
ATOM 849 O O . HIS A 1 111 ? -14.995 2.429 3.469 1.00 89.25 111 HIS A O 1
ATOM 855 N N . ILE A 1 112 ? -15.132 2.216 1.242 1.00 89.56 112 ILE A N 1
ATOM 856 C CA . ILE A 1 112 ? -13.812 2.772 0.946 1.00 89.56 112 ILE A CA 1
ATOM 857 C C . ILE A 1 112 ? -13.949 4.118 0.246 1.00 89.56 112 ILE A C 1
ATOM 859 O O . ILE A 1 112 ? -14.816 4.316 -0.605 1.00 89.56 112 ILE A O 1
ATOM 863 N N . ASP A 1 113 ? -13.043 5.027 0.577 1.00 88.62 113 ASP A N 1
ATOM 864 C CA . ASP A 1 113 ? -12.970 6.344 -0.045 1.00 88.62 113 ASP A CA 1
ATOM 865 C C . ASP A 1 113 ? -11.934 6.374 -1.176 1.00 88.62 113 ASP A C 1
ATOM 867 O O . ASP A 1 113 ? -11.992 7.236 -2.051 1.00 88.62 113 ASP A O 1
ATOM 871 N N . CYS A 1 114 ? -10.978 5.436 -1.181 1.00 88.50 114 CYS A N 1
ATOM 872 C CA . CYS A 1 114 ? -9.972 5.327 -2.234 1.00 88.50 114 CYS A CA 1
ATOM 873 C C . CYS A 1 114 ? -9.361 3.926 -2.335 1.00 88.50 114 CYS A C 1
ATOM 875 O O . CYS A 1 114 ? -9.148 3.240 -1.331 1.00 88.50 114 CYS A O 1
ATOM 877 N N . VAL A 1 115 ? -8.995 3.541 -3.558 1.00 91.44 115 VAL A N 1
ATOM 878 C CA . VAL A 1 115 ? -8.194 2.347 -3.845 1.00 91.44 115 VAL A CA 1
ATOM 879 C C . VAL A 1 115 ? -6.854 2.764 -4.429 1.00 91.44 115 VAL A C 1
ATOM 881 O O . VAL A 1 115 ? -6.772 3.595 -5.329 1.00 91.44 115 VAL A O 1
ATOM 884 N N . LYS A 1 116 ? -5.775 2.163 -3.936 1.00 92.50 116 LYS A N 1
ATOM 885 C CA . LYS A 1 116 ? -4.425 2.324 -4.468 1.00 92.50 116 LYS A CA 1
ATOM 886 C C . LYS A 1 116 ? -3.950 0.991 -5.027 1.00 92.50 116 LYS A C 1
ATOM 888 O O . LYS A 1 116 ? -3.656 0.076 -4.258 1.00 92.50 116 LYS A O 1
ATOM 893 N N . ILE A 1 117 ? -3.859 0.906 -6.352 1.00 94.75 117 ILE A N 1
ATOM 894 C CA . ILE A 1 117 ? -3.460 -0.306 -7.074 1.00 94.75 117 ILE A CA 1
ATOM 895 C C . ILE A 1 117 ? -1.957 -0.261 -7.353 1.00 94.75 117 ILE A C 1
ATOM 897 O O . ILE A 1 117 ? -1.430 0.737 -7.849 1.00 94.75 117 ILE A O 1
ATOM 901 N N . GLY A 1 118 ? -1.254 -1.329 -6.987 1.00 95.44 118 GLY A N 1
ATOM 902 C CA . GLY A 1 118 ? 0.172 -1.492 -7.244 1.00 95.44 118 GLY A CA 1
ATOM 903 C C . GLY A 1 118 ? 0.453 -1.868 -8.695 1.00 95.44 118 GLY A C 1
ATOM 904 O O . GLY A 1 118 ? 0.085 -2.957 -9.118 1.00 95.44 118 GLY A O 1
ATOM 905 N N . MET A 1 119 ? 1.183 -1.013 -9.405 1.00 97.12 119 MET A N 1
ATOM 906 C CA . MET A 1 119 ? 1.579 -1.215 -10.797 1.00 97.12 119 MET A CA 1
ATOM 907 C C . MET A 1 119 ? 3.092 -1.08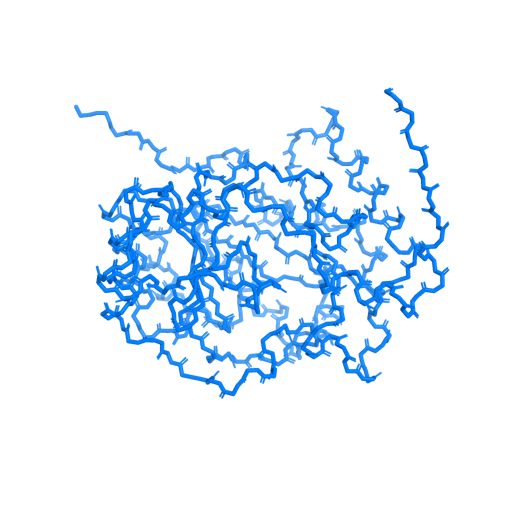0 -10.949 1.00 97.12 119 MET A C 1
ATOM 909 O O . MET A 1 119 ? 3.711 -0.310 -10.224 1.00 97.12 119 MET A O 1
ATOM 913 N N . ASP A 1 120 ? 3.704 -1.808 -11.880 1.00 96.75 120 ASP A N 1
ATOM 914 C CA . ASP A 1 120 ? 5.151 -1.717 -12.139 1.00 96.75 120 ASP A CA 1
ATOM 915 C C . ASP A 1 120 ? 5.480 -1.608 -13.639 1.00 96.75 120 ASP A C 1
ATOM 917 O O . ASP A 1 120 ? 6.603 -1.883 -14.050 1.00 96.75 120 ASP A O 1
ATOM 921 N N . GLY A 1 121 ? 4.507 -1.195 -14.450 1.00 96.44 121 GLY A N 1
ATOM 922 C CA . GLY A 1 121 ? 4.663 -1.001 -15.889 1.00 96.44 121 GLY A CA 1
ATOM 923 C C . GLY A 1 121 ? 3.430 -0.358 -16.520 1.00 96.44 121 GLY A C 1
ATOM 924 O O . GLY A 1 121 ? 2.365 -0.352 -15.894 1.00 96.44 121 GLY A O 1
ATOM 925 N N . VAL A 1 122 ? 3.561 0.193 -17.726 1.00 96.88 122 VAL A N 1
ATOM 926 C CA . VAL A 1 122 ? 2.420 0.535 -18.610 1.00 96.88 122 VAL A CA 1
ATOM 927 C C . VAL A 1 122 ? 2.122 -0.5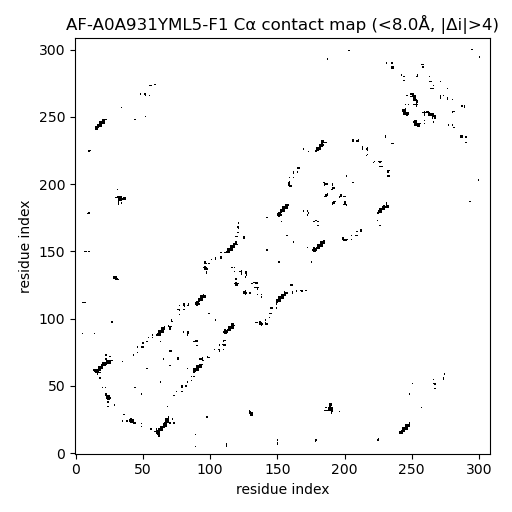72 -19.627 1.00 96.88 122 VAL A C 1
ATOM 929 O O . VAL A 1 122 ? 1.151 -0.482 -20.375 1.00 96.88 122 VAL A O 1
ATOM 932 N N . THR A 1 123 ? 2.934 -1.631 -19.628 1.00 97.56 123 THR A N 1
ATOM 933 C CA . THR A 1 123 ? 2.792 -2.811 -20.483 1.00 97.56 123 THR A CA 1
ATOM 934 C C . THR A 1 123 ? 2.757 -4.095 -19.643 1.00 97.56 123 THR A C 1
ATOM 936 O O . THR A 1 123 ? 3.270 -4.106 -18.513 1.00 97.56 123 THR A O 1
ATOM 939 N N . PRO A 1 124 ? 2.168 -5.194 -20.159 1.00 97.94 124 PRO A N 1
ATOM 940 C CA . PRO A 1 124 ? 2.267 -6.504 -19.523 1.00 97.94 124 PRO A CA 1
ATOM 941 C C . PRO A 1 124 ? 3.716 -6.930 -19.293 1.00 97.94 124 PRO A C 1
ATOM 943 O O . PRO A 1 124 ? 4.030 -7.441 -18.225 1.00 97.94 124 PRO A O 1
ATOM 946 N N . GLU A 1 125 ? 4.608 -6.677 -20.251 1.00 97.62 125 GLU A N 1
ATOM 947 C CA . GLU A 1 125 ? 5.999 -7.122 -20.209 1.00 97.62 125 GLU A CA 1
ATOM 948 C C . GLU A 1 125 ? 6.741 -6.551 -18.996 1.00 97.62 125 GLU A C 1
ATOM 950 O O . GLU A 1 125 ? 7.366 -7.300 -18.240 1.00 97.62 125 GLU A O 1
ATOM 955 N N . THR A 1 126 ? 6.649 -5.238 -18.761 1.00 97.19 126 THR A N 1
ATOM 956 C CA . THR A 1 126 ? 7.360 -4.589 -17.649 1.00 97.19 126 THR A CA 1
ATOM 957 C C . THR A 1 126 ? 6.701 -4.844 -16.298 1.00 97.19 126 THR A C 1
ATOM 959 O O . THR A 1 126 ? 7.398 -5.062 -15.302 1.00 97.19 126 THR A O 1
ATOM 962 N N . HIS A 1 127 ? 5.370 -4.897 -16.248 1.00 98.12 127 HIS A N 1
ATOM 963 C CA . HIS A 1 127 ? 4.640 -5.169 -15.014 1.00 98.12 127 HIS A CA 1
ATOM 964 C C . HIS A 1 127 ? 4.782 -6.637 -14.566 1.00 98.12 127 HIS A C 1
ATOM 966 O O . HIS A 1 127 ? 5.118 -6.912 -13.406 1.00 98.12 127 HIS A O 1
ATOM 972 N N . ASP A 1 128 ? 4.572 -7.594 -15.472 1.00 98.19 128 ASP A N 1
ATOM 973 C CA . ASP A 1 128 ? 4.603 -9.025 -15.156 1.00 98.19 128 ASP A CA 1
ATOM 974 C C . ASP A 1 128 ? 6.021 -9.519 -14.858 1.00 98.19 128 ASP A C 1
ATOM 976 O O . ASP A 1 128 ? 6.187 -10.429 -14.041 1.00 98.19 128 ASP A O 1
ATOM 980 N N . ALA A 1 129 ? 7.060 -8.882 -15.418 1.00 97.12 129 ALA A N 1
ATOM 981 C CA . ALA A 1 129 ? 8.450 -9.155 -15.046 1.00 97.12 129 ALA A CA 1
ATOM 982 C C . ALA A 1 129 ? 8.688 -9.018 -13.530 1.00 97.12 129 ALA A C 1
ATOM 984 O O . ALA A 1 129 ? 9.523 -9.728 -12.958 1.00 97.12 129 ALA A O 1
ATOM 985 N N . VAL A 1 130 ? 7.931 -8.135 -12.869 1.00 97.25 130 VAL A N 1
ATOM 986 C CA . VAL A 1 130 ? 8.026 -7.858 -11.434 1.00 97.25 130 VAL A CA 1
ATOM 987 C C . VAL A 1 130 ? 7.021 -8.670 -10.616 1.00 97.25 130 VAL A C 1
ATOM 989 O O . VAL A 1 130 ? 7.384 -9.188 -9.554 1.00 97.25 130 VAL A O 1
ATOM 992 N N . ARG A 1 131 ? 5.764 -8.755 -11.066 1.00 96.69 131 ARG A N 1
ATOM 993 C CA . ARG A 1 131 ? 4.639 -9.293 -10.276 1.00 96.69 131 ARG A CA 1
ATOM 994 C C . ARG A 1 131 ? 4.205 -10.710 -10.650 1.00 96.69 131 ARG A C 1
ATOM 996 O O . ARG A 1 131 ? 3.493 -11.335 -9.863 1.00 96.69 131 ARG A O 1
ATOM 1003 N N . GLY A 1 132 ? 4.700 -11.239 -11.765 1.00 97.00 132 GLY A N 1
ATOM 1004 C CA . GLY A 1 132 ? 4.366 -12.558 -12.299 1.00 97.00 132 GLY A CA 1
ATOM 1005 C C . GLY A 1 132 ? 3.428 -12.486 -13.507 1.00 97.00 132 GLY A C 1
ATOM 1006 O O . GLY A 1 132 ? 2.695 -11.522 -13.689 1.00 97.00 132 GLY A O 1
ATOM 1007 N N . ALA A 1 133 ? 3.444 -13.528 -14.336 1.00 97.69 133 ALA A N 1
ATOM 1008 C CA . ALA A 1 133 ? 2.680 -13.573 -15.582 1.00 97.69 133 ALA A CA 1
ATOM 1009 C C . ALA A 1 133 ? 1.160 -13.415 -15.373 1.00 97.69 133 ALA A C 1
ATOM 1011 O O . ALA A 1 133 ? 0.564 -14.032 -14.485 1.00 97.69 133 ALA A O 1
ATOM 1012 N N . GLY A 1 134 ? 0.531 -12.606 -16.227 1.00 97.00 134 GLY A N 1
ATOM 1013 C CA . GLY A 1 134 ? -0.902 -12.317 -16.229 1.00 97.00 134 GLY A CA 1
ATOM 1014 C C . GLY A 1 134 ? -1.360 -11.361 -15.126 1.00 97.00 134 GLY A C 1
ATOM 1015 O O . GLY A 1 134 ? -2.566 -11.157 -14.965 1.00 97.00 134 GLY A O 1
ATOM 1016 N N . SER A 1 135 ? -0.441 -10.787 -14.346 1.00 97.31 135 SER A N 1
ATOM 1017 C CA . SER A 1 135 ? -0.787 -9.879 -13.250 1.00 97.31 135 SER A CA 1
ATOM 1018 C C . SER A 1 135 ? -1.264 -8.516 -13.752 1.00 97.31 135 SER A C 1
ATOM 1020 O O . SER A 1 135 ? -2.252 -8.002 -13.228 1.00 97.31 135 SER A O 1
ATOM 1022 N N . PHE A 1 136 ? -0.671 -8.000 -14.833 1.00 97.88 136 PHE A N 1
ATOM 1023 C CA . PHE A 1 136 ? -1.083 -6.747 -15.460 1.00 97.88 136 PHE A CA 1
ATOM 1024 C C . PHE A 1 136 ? -2.522 -6.826 -15.963 1.00 97.88 136 PHE A C 1
ATOM 1026 O O . PHE A 1 136 ? -3.349 -5.989 -15.615 1.00 97.88 136 PHE A O 1
ATOM 1033 N N . ALA A 1 137 ? -2.849 -7.879 -16.719 1.00 96.69 137 ALA A N 1
ATOM 1034 C CA . ALA A 1 137 ? -4.191 -8.078 -17.260 1.00 96.69 137 ALA A CA 1
ATOM 1035 C C . ALA A 1 137 ? -5.255 -8.121 -16.150 1.00 96.69 137 ALA A C 1
ATOM 1037 O O . ALA A 1 137 ? -6.293 -7.474 -16.265 1.00 96.69 137 ALA A O 1
ATOM 1038 N N . LYS A 1 138 ? -4.977 -8.818 -15.041 1.00 95.44 138 LYS A N 1
ATOM 1039 C CA . LYS A 1 138 ? -5.886 -8.884 -13.885 1.00 95.44 138 LYS A CA 1
ATOM 1040 C C . LYS A 1 138 ? -6.012 -7.540 -13.162 1.00 95.44 138 LYS A C 1
ATOM 1042 O O . LYS A 1 138 ? -7.121 -7.139 -12.822 1.00 95.44 138 LYS A O 1
ATOM 1047 N N . ALA A 1 139 ? -4.908 -6.817 -12.970 1.00 95.25 139 ALA A N 1
ATOM 1048 C CA . ALA A 1 139 ? -4.940 -5.480 -12.379 1.00 95.25 139 ALA A CA 1
ATOM 1049 C C . ALA A 1 139 ? -5.750 -4.494 -13.239 1.00 95.25 139 ALA A C 1
ATOM 1051 O O . ALA A 1 139 ? -6.531 -3.710 -12.701 1.00 95.25 139 ALA A O 1
ATOM 1052 N N . MET A 1 140 ? -5.630 -4.581 -14.566 1.00 94.81 140 MET A N 1
ATOM 1053 C CA . MET A 1 140 ? -6.404 -3.778 -15.517 1.00 94.81 140 MET A CA 1
ATOM 1054 C C . MET A 1 140 ? -7.894 -4.145 -15.531 1.00 94.81 140 MET A C 1
ATOM 1056 O O . MET A 1 140 ? -8.734 -3.252 -15.601 1.00 94.81 140 MET A O 1
ATOM 1060 N N . GLN A 1 141 ? -8.240 -5.431 -15.397 1.00 92.62 141 GLN A N 1
ATOM 1061 C CA . GLN A 1 141 ? -9.631 -5.866 -15.205 1.00 92.62 141 GLN A CA 1
ATOM 1062 C C . GLN A 1 141 ? -10.225 -5.274 -13.926 1.00 92.62 141 GLN A C 1
ATOM 1064 O O . GLN A 1 141 ? -11.319 -4.717 -13.958 1.00 92.62 141 GLN A O 1
ATOM 1069 N N . THR A 1 142 ? -9.482 -5.328 -12.818 1.00 90.94 142 THR A N 1
ATOM 1070 C CA . THR A 1 142 ? -9.895 -4.688 -11.564 1.00 90.94 142 THR A CA 1
ATOM 1071 C C . THR A 1 142 ? -10.083 -3.186 -11.744 1.00 90.94 142 THR A C 1
ATOM 1073 O O . THR A 1 142 ? -11.077 -2.641 -11.278 1.00 90.94 142 THR A O 1
ATOM 1076 N N . TRP A 1 143 ? -9.169 -2.518 -12.451 1.00 90.56 143 TRP A N 1
ATOM 1077 C CA . TRP A 1 143 ? -9.281 -1.089 -12.733 1.00 90.56 143 TRP A CA 1
ATOM 1078 C C . TRP A 1 143 ? -10.575 -0.749 -13.480 1.00 90.56 143 TRP A C 1
ATOM 1080 O O . TRP A 1 143 ? -11.272 0.185 -13.098 1.00 90.56 143 TRP A O 1
ATOM 1090 N N . ALA A 1 144 ? -10.917 -1.526 -14.509 1.00 89.75 144 ALA A N 1
ATOM 1091 C CA . ALA A 1 144 ? -12.139 -1.339 -15.289 1.00 89.75 144 ALA A CA 1
ATOM 1092 C C . ALA A 1 144 ? -13.421 -1.653 -14.496 1.00 89.75 144 ALA A C 1
ATOM 1094 O O . ALA A 1 144 ? -14.463 -1.061 -14.763 1.00 89.75 144 ALA A O 1
ATOM 1095 N N . ALA A 1 145 ? -13.348 -2.573 -13.530 1.00 88.44 145 ALA A N 1
ATOM 1096 C CA . ALA A 1 145 ? -14.481 -2.968 -12.696 1.00 88.44 145 ALA A CA 1
ATOM 1097 C C . ALA A 1 145 ? -14.734 -2.019 -11.509 1.00 88.44 145 ALA A C 1
ATOM 1099 O O . ALA A 1 145 ? -15.821 -2.044 -10.927 1.00 88.44 145 ALA A O 1
ATOM 1100 N N . LEU A 1 146 ? -13.755 -1.192 -11.118 1.00 86.38 146 LEU A N 1
ATOM 1101 C CA . LEU A 1 146 ? -13.952 -0.210 -10.055 1.00 86.38 146 LEU A CA 1
ATOM 1102 C C . LEU A 1 146 ? -14.960 0.860 -10.509 1.00 86.38 146 LEU A C 1
ATOM 1104 O O . LEU A 1 146 ? -14.790 1.462 -11.570 1.00 86.38 146 LEU A O 1
ATOM 1108 N N . PRO A 1 147 ? -16.006 1.141 -9.712 1.00 76.25 147 PRO A N 1
ATOM 1109 C CA . PRO A 1 147 ? -16.987 2.149 -10.072 1.00 76.25 147 PRO A CA 1
ATOM 1110 C C . PRO A 1 147 ? -16.320 3.524 -10.130 1.00 76.25 147 PRO A C 1
ATOM 1112 O O . PRO A 1 147 ? -15.505 3.862 -9.271 1.00 76.25 147 PRO A O 1
ATOM 1115 N N . ALA A 1 148 ? -16.744 4.364 -11.078 1.00 71.06 148 ALA A N 1
ATOM 1116 C CA . ALA A 1 148 ? -16.217 5.723 -11.263 1.00 71.06 148 ALA A CA 1
ATOM 1117 C C . ALA A 1 148 ? -16.255 6.588 -9.984 1.00 71.06 148 ALA A C 1
ATOM 1119 O O . ALA A 1 148 ? -15.500 7.547 -9.840 1.00 71.06 148 ALA A O 1
ATOM 1120 N N . LEU A 1 149 ? -17.135 6.232 -9.045 1.00 67.81 149 LEU A N 1
ATOM 1121 C CA . LEU A 1 149 ? -17.318 6.895 -7.759 1.00 67.81 149 LEU A CA 1
ATOM 1122 C C . LEU A 1 149 ? -16.252 6.564 -6.702 1.00 67.81 149 LEU A C 1
ATOM 1124 O O . LEU A 1 149 ? -16.249 7.216 -5.657 1.00 67.81 149 LEU A O 1
ATOM 1128 N N . VAL A 1 150 ? -15.379 5.577 -6.931 1.00 80.56 150 VAL A N 1
ATOM 1129 C CA . VAL A 1 150 ? -14.255 5.264 -6.038 1.00 80.56 150 VAL A CA 1
ATOM 1130 C C . VAL A 1 150 ? -12.949 5.759 -6.669 1.00 80.56 150 VAL A C 1
ATOM 1132 O O . VAL A 1 150 ? -12.431 5.136 -7.599 1.00 80.56 150 VAL A O 1
ATOM 1135 N N . PRO A 1 151 ? -12.382 6.873 -6.164 1.00 85.25 151 PRO A N 1
ATOM 1136 C CA . PRO A 1 151 ? -11.078 7.374 -6.573 1.00 85.25 151 PRO A CA 1
ATOM 1137 C C . PRO A 1 151 ? -10.005 6.282 -6.587 1.00 85.25 151 PRO A C 1
ATOM 1139 O O . PRO A 1 151 ? -9.683 5.688 -5.553 1.00 85.25 151 PRO A O 1
ATOM 1142 N N . THR A 1 152 ? -9.402 6.062 -7.755 1.00 88.94 152 THR A N 1
ATOM 1143 C CA . THR A 1 152 ? -8.312 5.093 -7.920 1.00 88.94 152 THR A CA 1
ATOM 1144 C C . THR A 1 152 ? -6.973 5.807 -8.068 1.00 88.94 152 THR A C 1
ATOM 1146 O O . THR A 1 152 ? -6.836 6.774 -8.814 1.00 88.94 152 THR A O 1
ATOM 1149 N N . MET A 1 153 ? -5.959 5.341 -7.345 1.00 90.12 153 MET A N 1
ATOM 1150 C CA . MET A 1 153 ? -4.582 5.819 -7.433 1.00 90.12 153 MET A CA 1
ATOM 1151 C C . MET A 1 153 ? -3.674 4.721 -7.975 1.00 90.12 153 MET A C 1
ATOM 1153 O O . MET A 1 153 ? -3.724 3.579 -7.515 1.00 90.12 153 MET A O 1
ATOM 1157 N N . CYS A 1 154 ? -2.761 5.086 -8.869 1.00 92.81 154 CYS A N 1
ATOM 1158 C CA . CYS A 1 154 ? -1.676 4.201 -9.269 1.00 92.81 154 CYS A CA 1
ATOM 1159 C C . CYS A 1 154 ? -0.516 4.331 -8.276 1.00 92.81 154 CYS A C 1
ATOM 1161 O O . CYS A 1 154 ? 0.030 5.418 -8.082 1.00 92.81 154 CYS A O 1
ATOM 1163 N N . LYS A 1 155 ? -0.103 3.224 -7.658 1.00 92.44 155 LYS A N 1
ATOM 1164 C CA . LYS A 1 155 ? 1.160 3.120 -6.919 1.00 92.44 155 LYS A CA 1
ATOM 1165 C C . LYS A 1 155 ? 2.183 2.443 -7.819 1.00 92.44 155 LYS A C 1
ATOM 1167 O O . LYS A 1 155 ? 2.184 1.221 -7.918 1.00 92.44 155 LYS A O 1
ATOM 1172 N N . PHE A 1 156 ? 3.056 3.237 -8.428 1.00 94.38 156 PHE A N 1
ATOM 1173 C CA . PHE A 1 156 ? 4.046 2.760 -9.385 1.00 94.38 156 PHE A CA 1
ATOM 1174 C C . PHE A 1 156 ? 5.398 2.503 -8.710 1.00 94.38 156 PHE A C 1
ATOM 1176 O O . PHE A 1 156 ? 5.936 3.427 -8.093 1.00 94.38 156 PHE A O 1
ATOM 1183 N N . THR A 1 157 ? 5.968 1.296 -8.804 1.00 93.50 157 THR A N 1
ATOM 1184 C CA . THR A 1 157 ? 7.342 1.045 -8.317 1.00 93.50 157 THR A CA 1
ATOM 1185 C C . THR A 1 157 ? 8.341 1.167 -9.462 1.00 93.50 157 THR A C 1
ATOM 1187 O O . THR A 1 157 ? 8.474 0.280 -10.304 1.00 93.50 157 THR A O 1
ATOM 1190 N N . VAL A 1 158 ? 9.071 2.276 -9.477 1.00 93.69 158 VAL A N 1
ATOM 1191 C CA . VAL A 1 158 ? 10.147 2.542 -10.423 1.00 93.69 158 VAL A CA 1
ATOM 1192 C C . VAL A 1 158 ? 11.354 1.672 -10.098 1.00 93.69 158 VAL A C 1
ATOM 1194 O O . VAL A 1 158 ? 11.831 1.631 -8.963 1.00 93.69 158 VAL A O 1
ATOM 1197 N N . ASN A 1 159 ? 11.875 1.012 -11.116 1.00 94.44 159 ASN A N 1
ATOM 1198 C CA . ASN A 1 159 ? 13.050 0.165 -11.081 1.00 94.44 159 ASN A CA 1
ATOM 1199 C C . ASN A 1 159 ? 13.889 0.409 -12.346 1.00 94.44 159 ASN A C 1
ATOM 1201 O O . ASN A 1 159 ? 13.464 1.107 -13.265 1.00 94.44 159 ASN A O 1
ATOM 1205 N N . ALA A 1 160 ? 15.100 -0.141 -12.393 1.00 94.31 160 ALA A N 1
AT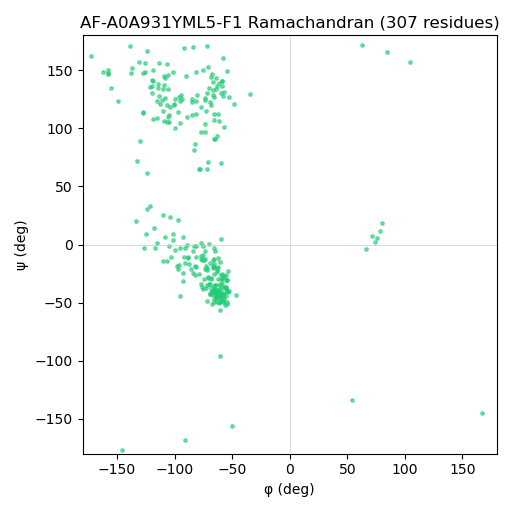OM 1206 C CA . ALA A 1 160 ? 16.004 0.068 -13.525 1.00 94.31 160 ALA A CA 1
ATOM 1207 C C . ALA A 1 160 ? 15.442 -0.413 -14.874 1.00 94.31 160 ALA A C 1
ATOM 1209 O O . ALA A 1 160 ? 15.816 0.123 -15.911 1.00 94.31 160 ALA A O 1
ATOM 1210 N N . GLN A 1 161 ? 14.537 -1.392 -14.868 1.00 95.75 161 GLN A N 1
ATOM 1211 C CA . GLN A 1 161 ? 13.969 -1.959 -16.084 1.00 95.75 161 GLN A CA 1
ATOM 1212 C C . GLN A 1 161 ? 12.758 -1.184 -16.602 1.00 95.75 161 GLN A C 1
ATOM 1214 O O . GLN A 1 161 ? 12.483 -1.289 -17.784 1.00 95.75 161 GLN A O 1
ATOM 1219 N N . ASN A 1 162 ? 12.064 -0.388 -15.780 1.00 96.75 162 ASN A N 1
ATOM 1220 C CA . ASN A 1 162 ? 10.862 0.354 -16.196 1.00 96.75 162 ASN A CA 1
ATOM 1221 C C . ASN A 1 162 ? 11.001 1.886 -16.121 1.00 96.75 162 ASN A C 1
ATOM 1223 O O . ASN A 1 162 ? 10.085 2.604 -16.507 1.00 96.75 162 ASN A O 1
ATOM 1227 N N . VAL A 1 163 ? 12.133 2.418 -15.646 1.00 95.19 163 VAL A N 1
ATOM 1228 C CA . VAL A 1 163 ? 12.347 3.873 -15.508 1.00 95.19 163 VAL A CA 1
ATOM 1229 C C . VAL A 1 163 ? 12.186 4.634 -16.830 1.00 95.19 163 VAL A C 1
ATOM 1231 O O . VAL A 1 163 ? 11.780 5.794 -16.835 1.00 95.19 163 VAL A O 1
ATOM 1234 N N . HIS A 1 164 ? 12.456 3.974 -17.955 1.00 94.94 164 HIS A N 1
ATOM 1235 C CA . HIS A 1 164 ? 12.281 4.530 -19.293 1.00 94.94 164 HIS A CA 1
ATOM 1236 C C . HIS A 1 164 ? 10.804 4.788 -19.650 1.00 94.94 164 HIS A C 1
ATOM 1238 O O . HIS A 1 164 ? 10.525 5.610 -20.519 1.00 94.94 164 HIS A O 1
ATOM 1244 N N . GLU A 1 165 ? 9.854 4.144 -18.963 1.00 95.75 165 GLU A N 1
ATOM 1245 C CA . GLU A 1 165 ? 8.415 4.326 -19.181 1.00 95.75 165 GLU A CA 1
ATOM 1246 C C . GLU A 1 165 ? 7.846 5.564 -18.474 1.00 95.75 165 GLU A C 1
ATOM 1248 O O . GLU A 1 165 ? 6.705 5.936 -18.741 1.00 95.75 165 GLU A O 1
ATOM 1253 N N . LEU A 1 166 ? 8.600 6.230 -17.585 1.00 91.44 166 LEU A N 1
ATOM 1254 C CA . LEU A 1 166 ? 8.106 7.372 -16.798 1.00 91.44 166 LEU A CA 1
ATOM 1255 C C . LEU A 1 166 ? 7.339 8.431 -17.615 1.00 91.44 166 LEU A C 1
ATOM 1257 O O . LEU A 1 166 ? 6.264 8.825 -17.153 1.00 91.44 166 LEU A O 1
ATOM 1261 N N . PRO A 1 167 ? 7.795 8.854 -18.818 1.00 91.31 167 PRO A N 1
ATOM 1262 C CA . PRO A 1 167 ? 7.047 9.803 -19.647 1.00 91.31 167 PRO A CA 1
ATOM 1263 C C . PRO A 1 167 ? 5.624 9.343 -20.001 1.00 91.31 167 PRO A C 1
ATOM 1265 O O . PRO A 1 167 ? 4.745 10.174 -20.207 1.00 91.31 167 PRO A O 1
ATOM 1268 N N . GLN A 1 168 ? 5.384 8.029 -20.052 1.00 93.81 168 GLN A N 1
ATOM 1269 C CA . GLN A 1 168 ? 4.094 7.429 -20.399 1.00 93.81 168 GLN A CA 1
ATOM 1270 C C . GLN A 1 168 ? 3.223 7.132 -19.174 1.00 93.81 168 GLN A C 1
ATOM 1272 O O . GLN A 1 168 ? 2.002 7.108 -19.298 1.00 93.81 168 GLN A O 1
ATOM 1277 N N . VAL A 1 169 ? 3.813 6.948 -17.986 1.00 91.94 169 VAL A N 1
ATOM 1278 C CA . VAL A 1 169 ? 3.086 6.560 -16.762 1.00 91.94 169 VAL A CA 1
ATOM 1279 C C . VAL A 1 169 ? 1.936 7.523 -16.457 1.00 91.94 169 VAL A C 1
ATOM 1281 O O . VAL A 1 169 ? 0.804 7.091 -16.248 1.00 91.94 169 VAL A O 1
ATOM 1284 N N . VAL A 1 170 ? 2.193 8.834 -16.429 1.00 88.38 170 VAL A N 1
ATOM 1285 C CA . VAL A 1 170 ? 1.153 9.814 -16.070 1.00 88.38 170 VAL A CA 1
ATOM 1286 C C . VAL A 1 170 ? 0.041 9.877 -17.124 1.00 88.38 170 VAL A C 1
ATOM 1288 O O . VAL A 1 170 ? -1.114 9.721 -16.725 1.00 88.38 170 VAL A O 1
ATOM 1291 N N . PRO A 1 171 ? 0.327 10.044 -18.433 1.00 90.56 171 PRO A N 1
ATOM 1292 C CA . PRO A 1 171 ? -0.706 9.994 -19.468 1.00 90.56 171 PRO A CA 1
ATOM 1293 C C . PRO A 1 171 ? -1.524 8.700 -19.447 1.00 90.56 171 PRO A C 1
ATOM 1295 O O . PRO A 1 171 ? -2.750 8.760 -19.496 1.00 90.56 171 PRO A O 1
ATOM 1298 N N . PHE A 1 172 ? -0.862 7.548 -19.307 1.00 93.94 172 PHE A N 1
ATOM 1299 C CA . PHE A 1 172 ? -1.508 6.238 -19.303 1.00 93.94 172 PHE A CA 1
ATOM 1300 C C . PHE A 1 172 ? -2.510 6.111 -18.152 1.00 93.94 172 PHE A C 1
ATOM 1302 O O . PHE A 1 172 ? -3.699 5.903 -18.379 1.00 93.94 172 PHE A O 1
ATOM 1309 N N . TYR A 1 173 ? -2.068 6.318 -16.907 1.00 92.31 173 TYR A N 1
ATOM 1310 C CA . TYR A 1 173 ? -2.960 6.174 -15.754 1.00 92.31 173 TYR A CA 1
ATOM 1311 C C . TYR A 1 173 ? -3.999 7.296 -15.663 1.00 92.31 173 TYR A C 1
ATOM 1313 O O . TYR A 1 173 ? -5.107 7.050 -15.187 1.00 92.31 173 TYR A O 1
ATOM 1321 N N . ARG A 1 174 ? -3.700 8.505 -16.158 1.00 89.12 174 ARG A N 1
ATOM 1322 C CA . ARG A 1 174 ? -4.698 9.578 -16.285 1.00 89.12 174 ARG A CA 1
ATOM 1323 C C . ARG A 1 174 ? -5.810 9.186 -17.259 1.00 89.12 174 ARG A C 1
ATOM 1325 O O . ARG A 1 174 ? -6.974 9.377 -16.927 1.00 89.12 174 ARG A O 1
ATOM 1332 N N . ALA A 1 175 ? -5.473 8.605 -18.413 1.00 91.38 175 ALA A N 1
ATOM 1333 C CA . ALA A 1 175 ? -6.460 8.133 -19.387 1.00 91.38 175 ALA A CA 1
ATOM 1334 C C . ALA A 1 175 ? -7.356 7.016 -18.824 1.00 91.38 175 ALA A C 1
ATOM 1336 O O . ALA A 1 175 ? -8.527 6.928 -19.177 1.00 91.38 175 ALA A O 1
ATOM 1337 N N . LEU A 1 176 ? -6.836 6.217 -17.888 1.00 90.75 176 LEU A N 1
ATOM 1338 C CA . LEU A 1 176 ? -7.609 5.220 -17.140 1.00 90.75 176 LEU A CA 1
ATOM 1339 C C . LEU A 1 176 ? -8.472 5.820 -16.013 1.00 90.75 176 LEU A C 1
ATOM 1341 O O . LEU A 1 176 ? -9.121 5.084 -15.275 1.00 90.75 176 LEU A O 1
ATOM 1345 N N . GLY A 1 177 ? -8.468 7.141 -15.826 1.00 88.81 177 GLY A N 1
ATOM 1346 C CA . GLY A 1 177 ? -9.243 7.808 -14.780 1.00 88.81 177 GLY A CA 1
ATOM 1347 C C . GLY A 1 177 ? -8.605 7.755 -13.390 1.00 88.81 177 GLY A C 1
ATOM 1348 O O . GLY A 1 177 ? -9.296 7.984 -12.394 1.00 88.81 177 GLY A O 1
ATOM 1349 N N . ALA A 1 178 ? -7.298 7.474 -13.286 1.00 89.06 178 ALA A N 1
ATOM 1350 C CA . ALA A 1 178 ? -6.593 7.635 -12.019 1.00 89.06 178 ALA A CA 1
ATOM 1351 C C . ALA A 1 178 ? -6.784 9.061 -11.487 1.00 89.06 178 ALA A C 1
ATOM 1353 O O . ALA A 1 178 ? -6.884 10.026 -12.239 1.00 89.06 178 ALA A O 1
ATOM 1354 N N . LYS A 1 179 ? -6.781 9.210 -10.168 1.00 85.69 179 LYS A N 1
ATOM 1355 C CA . LYS A 1 179 ? -6.771 10.520 -9.511 1.00 85.69 179 LYS A CA 1
ATOM 1356 C C . LYS A 1 179 ? -5.372 10.959 -9.114 1.00 85.69 179 LYS A C 1
ATOM 1358 O O . LYS A 1 179 ? -5.177 12.127 -8.820 1.00 85.69 179 LYS A O 1
ATOM 1363 N N . ARG A 1 180 ? -4.413 10.027 -9.056 1.00 84.25 180 ARG A N 1
ATOM 1364 C CA . ARG A 1 180 ? -3.028 10.284 -8.643 1.00 84.25 180 ARG A CA 1
ATOM 1365 C C . ARG A 1 180 ? -2.094 9.163 -9.087 1.00 84.25 180 ARG A C 1
ATOM 1367 O O . ARG A 1 180 ? -2.476 7.991 -9.061 1.00 84.25 180 ARG A O 1
ATOM 1374 N N . VAL A 1 181 ? -0.843 9.514 -9.379 1.00 86.88 181 VAL A N 1
ATOM 1375 C CA . VAL A 1 181 ? 0.274 8.564 -9.509 1.00 86.88 181 VAL A CA 1
ATOM 1376 C C . VAL A 1 181 ? 1.239 8.773 -8.344 1.00 86.88 181 VAL A C 1
ATOM 1378 O O . VAL A 1 181 ? 1.742 9.869 -8.095 1.00 86.88 181 VAL A O 1
ATOM 1381 N N . VAL A 1 182 ? 1.510 7.701 -7.607 1.00 85.06 182 VAL A N 1
ATOM 1382 C CA . VAL A 1 182 ? 2.470 7.661 -6.506 1.00 85.06 182 VAL A CA 1
ATOM 1383 C C . VAL A 1 182 ? 3.670 6.829 -6.938 1.00 85.06 182 VAL A C 1
ATOM 1385 O O . VAL A 1 182 ? 3.583 5.603 -6.985 1.00 85.06 182 VAL A O 1
ATOM 1388 N N . LEU A 1 183 ? 4.789 7.488 -7.225 1.00 86.50 183 LEU A N 1
ATOM 1389 C CA . LEU A 1 183 ? 6.051 6.842 -7.566 1.00 86.50 183 LEU A CA 1
ATOM 1390 C C . LEU A 1 183 ? 6.775 6.388 -6.295 1.00 86.50 183 LEU A C 1
ATOM 1392 O O . LEU A 1 183 ? 6.997 7.172 -5.372 1.00 86.50 183 LEU A O 1
ATOM 1396 N N . ASN A 1 184 ? 7.182 5.126 -6.264 1.00 84.56 184 ASN A N 1
ATOM 1397 C CA . ASN A 1 184 ? 8.102 4.570 -5.280 1.00 84.56 184 ASN A CA 1
ATOM 1398 C C . ASN A 1 184 ? 9.331 4.044 -6.002 1.00 84.56 184 ASN A C 1
ATOM 1400 O O . ASN A 1 184 ? 9.203 3.457 -7.061 1.00 84.56 184 ASN A O 1
ATOM 1404 N N . GLY A 1 185 ? 10.512 4.216 -5.434 1.00 84.56 185 GLY A N 1
ATOM 1405 C CA . GLY A 1 185 ? 11.721 3.568 -5.927 1.00 84.56 185 GLY A CA 1
ATOM 1406 C C . GLY A 1 185 ? 11.831 2.134 -5.429 1.00 84.56 185 GLY A C 1
ATOM 1407 O O . GLY A 1 185 ? 11.405 1.835 -4.308 1.00 84.56 185 GLY A O 1
ATOM 1408 N N . TRP A 1 186 ? 12.442 1.283 -6.249 1.00 86.62 186 TRP A N 1
ATOM 1409 C CA . TRP A 1 186 ? 12.911 -0.040 -5.865 1.00 86.62 186 TRP A CA 1
ATOM 1410 C C . TRP A 1 186 ? 13.803 0.049 -4.628 1.00 86.62 186 TRP A C 1
ATOM 1412 O O . TRP A 1 186 ? 14.787 0.792 -4.608 1.00 86.62 186 TRP A O 1
ATOM 1422 N N . LEU A 1 187 ? 13.475 -0.733 -3.602 1.00 82.56 187 LEU A N 1
ATOM 1423 C CA . LEU A 1 187 ? 14.259 -0.815 -2.377 1.00 82.56 187 LEU A CA 1
ATOM 1424 C C . LEU A 1 187 ? 14.951 -2.179 -2.288 1.00 82.56 187 LEU A C 1
ATOM 1426 O O . LEU A 1 187 ? 14.290 -3.200 -2.482 1.00 82.56 187 LEU A O 1
ATOM 1430 N N . PRO A 1 188 ? 16.250 -2.225 -1.942 1.00 82.75 188 PRO A N 1
ATOM 1431 C CA . PRO A 1 188 ? 16.978 -3.472 -1.736 1.00 82.75 188 PRO A CA 1
ATOM 1432 C C . PRO A 1 188 ? 16.648 -4.065 -0.356 1.00 82.75 188 PRO A C 1
ATOM 1434 O O . PRO A 1 188 ? 17.493 -4.122 0.533 1.00 82.75 188 PRO A O 1
ATOM 1437 N N . ILE A 1 189 ? 15.390 -4.458 -0.160 1.00 83.38 189 ILE A N 1
ATOM 1438 C CA . ILE A 1 189 ? 14.858 -5.093 1.054 1.00 83.38 189 ILE A CA 1
ATOM 1439 C C . ILE A 1 189 ? 13.934 -6.251 0.665 1.00 83.38 189 ILE A C 1
ATOM 1441 O O . ILE A 1 189 ? 13.316 -6.218 -0.401 1.00 83.38 189 ILE A O 1
ATOM 1445 N N . GLY A 1 190 ? 13.822 -7.268 1.525 1.00 87.94 190 GLY A N 1
ATOM 1446 C CA . GLY A 1 190 ? 13.079 -8.491 1.197 1.00 87.94 190 GLY A CA 1
ATOM 1447 C C . GLY A 1 190 ? 13.580 -9.100 -0.116 1.00 87.94 190 GLY A C 1
ATOM 1448 O O . GLY A 1 190 ? 14.788 -9.141 -0.350 1.00 87.94 190 GLY A O 1
ATOM 1449 N N . THR A 1 191 ? 12.670 -9.484 -1.019 1.00 90.44 191 THR A N 1
ATOM 1450 C CA . THR A 1 191 ? 13.054 -10.031 -2.338 1.00 90.44 191 THR A CA 1
ATOM 1451 C C . THR A 1 191 ? 13.819 -9.015 -3.192 1.00 90.44 191 THR A C 1
ATOM 1453 O O . THR A 1 191 ? 14.598 -9.400 -4.062 1.00 90.44 191 THR A O 1
ATOM 1456 N N . GLY A 1 192 ? 13.653 -7.714 -2.932 1.00 88.25 192 GLY A N 1
ATOM 1457 C CA . GLY A 1 192 ? 14.352 -6.659 -3.662 1.00 88.25 192 GLY A CA 1
ATOM 1458 C C . GLY A 1 192 ? 15.866 -6.637 -3.432 1.00 88.25 192 GLY A C 1
ATOM 1459 O O . GLY A 1 192 ? 16.587 -6.044 -4.235 1.00 88.25 192 GLY A O 1
ATOM 1460 N N . ALA A 1 193 ? 16.343 -7.272 -2.353 1.00 88.75 193 ALA A N 1
ATOM 1461 C CA . ALA A 1 193 ? 17.761 -7.404 -2.011 1.00 88.75 193 ALA A CA 1
ATOM 1462 C C . ALA A 1 193 ? 18.431 -8.646 -2.628 1.00 88.75 193 ALA A C 1
ATOM 1464 O O . ALA A 1 193 ? 19.655 -8.771 -2.577 1.00 88.75 193 ALA A O 1
ATOM 1465 N N . GLU A 1 194 ? 17.644 -9.570 -3.182 1.00 90.75 194 GLU A N 1
ATOM 1466 C CA . GLU A 1 194 ? 18.148 -10.865 -3.628 1.00 90.75 194 GLU A CA 1
ATOM 1467 C C . GLU A 1 194 ? 19.074 -10.740 -4.851 1.00 90.75 194 GLU A C 1
ATOM 1469 O O . GLU A 1 194 ? 18.819 -9.916 -5.739 1.00 90.75 194 GLU A O 1
ATOM 1474 N N . PRO A 1 195 ? 20.137 -11.564 -4.963 1.00 92.00 195 PRO A N 1
ATOM 1475 C CA . PRO A 1 195 ? 21.120 -11.443 -6.041 1.00 92.00 195 PRO A CA 1
ATOM 1476 C C . PRO A 1 195 ? 20.523 -11.491 -7.453 1.00 92.00 195 PRO A C 1
ATOM 1478 O O . PRO A 1 195 ? 20.955 -10.743 -8.329 1.00 92.00 195 PRO A O 1
ATOM 1481 N N . TRP A 1 196 ? 19.499 -12.319 -7.672 1.00 91.44 196 TRP A N 1
ATOM 1482 C CA . TRP A 1 196 ? 18.826 -12.463 -8.970 1.00 91.44 196 TRP A CA 1
ATOM 1483 C C . TRP A 1 196 ? 17.923 -11.277 -9.343 1.00 91.44 196 TRP A C 1
ATOM 1485 O O . TRP A 1 196 ? 17.394 -11.238 -10.451 1.00 91.44 196 TRP A O 1
ATOM 1495 N N . ASN A 1 197 ? 17.741 -10.308 -8.442 1.00 93.31 197 ASN A N 1
ATOM 1496 C CA . ASN A 1 197 ? 16.975 -9.088 -8.688 1.00 93.31 197 ASN A CA 1
ATOM 1497 C C . ASN A 1 197 ? 17.848 -7.831 -8.802 1.00 93.31 197 ASN A C 1
ATOM 1499 O O . ASN A 1 197 ? 17.322 -6.726 -8.935 1.00 93.31 197 ASN A O 1
ATOM 1503 N N . ARG A 1 198 ? 19.179 -7.973 -8.807 1.00 89.25 198 ARG A N 1
ATOM 1504 C CA . ARG A 1 198 ? 20.115 -6.843 -8.940 1.00 89.25 198 ARG A CA 1
ATOM 1505 C C . ARG A 1 198 ? 19.863 -5.991 -10.184 1.00 89.25 198 ARG A C 1
ATOM 1507 O O . ARG A 1 198 ? 20.077 -4.787 -10.134 1.00 89.25 198 ARG A O 1
ATOM 1514 N N . THR A 1 199 ? 19.362 -6.584 -11.266 1.00 93.00 199 THR A N 1
ATOM 1515 C CA . THR A 1 199 ? 19.031 -5.878 -12.516 1.00 93.00 199 THR A CA 1
ATOM 1516 C C . THR A 1 199 ? 17.879 -4.883 -12.381 1.00 93.00 199 THR A C 1
ATOM 1518 O O . THR A 1 199 ? 17.729 -4.024 -13.242 1.00 93.00 199 THR A O 1
ATOM 1521 N N . PHE A 1 200 ? 17.071 -4.973 -11.322 1.00 92.69 200 PHE A N 1
ATOM 1522 C CA . PHE A 1 200 ? 15.992 -4.028 -11.032 1.00 92.69 200 PHE A CA 1
ATOM 1523 C C . PHE A 1 200 ? 16.449 -2.857 -10.147 1.00 92.69 200 PHE A C 1
ATOM 1525 O O . PHE A 1 200 ? 15.758 -1.839 -10.067 1.00 92.69 200 PHE A O 1
ATOM 1532 N N . ALA A 1 201 ? 17.603 -2.969 -9.483 1.00 88.50 201 ALA A N 1
ATOM 1533 C CA . ALA A 1 201 ? 18.088 -1.945 -8.567 1.00 88.50 201 ALA A CA 1
ATOM 1534 C C . ALA A 1 201 ? 18.381 -0.627 -9.301 1.00 88.50 201 ALA A C 1
ATOM 1536 O O . ALA A 1 201 ? 19.021 -0.599 -10.351 1.00 88.50 201 ALA A O 1
ATOM 1537 N N . LEU A 1 202 ? 17.915 0.488 -8.737 1.00 86.19 202 LEU A N 1
ATOM 1538 C CA . LEU A 1 202 ? 18.113 1.811 -9.323 1.00 86.19 202 LEU A CA 1
ATOM 1539 C C . LEU A 1 202 ? 19.580 2.251 -9.219 1.00 86.19 202 LEU A C 1
ATOM 1541 O O . LEU A 1 202 ? 20.189 2.169 -8.154 1.00 86.19 202 LEU A O 1
ATOM 1545 N N . THR A 1 203 ? 20.120 2.790 -10.313 1.00 87.19 203 THR A N 1
ATOM 1546 C CA . THR A 1 203 ? 21.410 3.486 -10.323 1.00 87.19 203 THR A CA 1
ATOM 1547 C C . THR A 1 203 ? 21.222 4.947 -9.903 1.00 87.19 203 THR A C 1
ATOM 1549 O O . THR A 1 203 ? 20.099 5.454 -9.825 1.00 87.19 203 THR A O 1
ATOM 1552 N N . ALA A 1 204 ? 22.322 5.664 -9.661 1.00 82.62 204 ALA A N 1
ATOM 1553 C CA . ALA A 1 204 ? 22.264 7.102 -9.387 1.00 82.62 204 ALA A CA 1
ATOM 1554 C C . ALA A 1 204 ? 21.665 7.898 -10.558 1.00 82.62 204 ALA A C 1
ATOM 1556 O O . ALA A 1 204 ? 20.914 8.845 -10.336 1.00 82.62 204 ALA A O 1
ATOM 1557 N N . GLU A 1 205 ? 21.950 7.476 -11.790 1.00 86.25 205 GLU A N 1
ATOM 1558 C CA . GLU A 1 205 ? 21.371 8.056 -12.999 1.00 86.25 205 GLU A CA 1
ATOM 1559 C C . GLU A 1 205 ? 19.858 7.833 -13.052 1.00 86.25 205 GLU A C 1
ATOM 1561 O O . GLU A 1 205 ? 19.111 8.791 -13.232 1.00 86.25 205 GLU A O 1
ATOM 1566 N N . HIS A 1 206 ? 19.384 6.612 -12.777 1.00 88.00 206 HIS A N 1
ATOM 1567 C CA . HIS A 1 206 ? 17.946 6.340 -12.707 1.00 88.00 206 HIS A CA 1
ATOM 1568 C C . HIS A 1 206 ? 17.254 7.216 -11.655 1.00 88.00 206 HIS A C 1
ATOM 1570 O O . HIS A 1 206 ? 16.205 7.796 -11.926 1.00 88.00 206 HIS A O 1
ATOM 1576 N N . VAL A 1 207 ? 17.850 7.369 -10.467 1.00 81.94 207 VAL A N 1
ATOM 1577 C CA . VAL A 1 207 ? 17.311 8.247 -9.415 1.00 81.94 207 VAL A CA 1
ATOM 1578 C C . VAL A 1 207 ? 17.285 9.712 -9.865 1.00 81.94 207 VAL A C 1
ATOM 1580 O O . VAL A 1 207 ? 16.302 10.410 -9.613 1.00 81.94 207 VAL A O 1
ATOM 1583 N N . ALA A 1 208 ? 18.323 10.189 -10.558 1.00 83.19 208 ALA A N 1
ATOM 1584 C CA . ALA A 1 208 ? 18.353 11.542 -11.112 1.00 83.19 208 ALA A CA 1
ATOM 1585 C C . ALA A 1 208 ? 17.258 11.751 -12.172 1.00 83.19 208 ALA A C 1
ATOM 1587 O O . ALA A 1 208 ? 16.586 12.783 -12.155 1.00 83.19 208 ALA A O 1
ATOM 1588 N N . THR A 1 209 ? 17.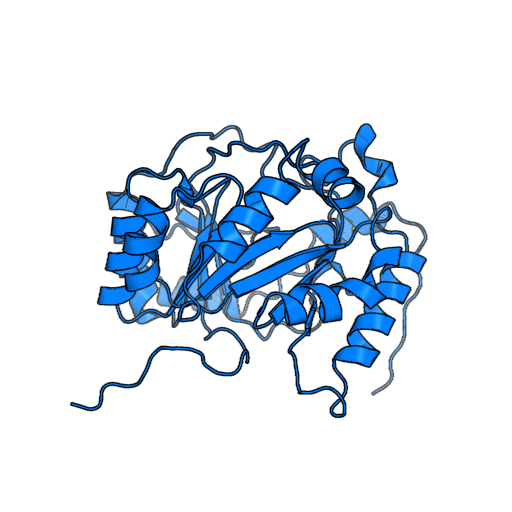025 10.764 -13.041 1.00 86.81 209 THR A N 1
ATOM 1589 C CA . THR A 1 209 ? 15.931 10.767 -14.025 1.00 86.81 209 THR A CA 1
ATOM 1590 C C . THR A 1 209 ? 14.571 10.854 -13.343 1.00 86.81 209 THR A C 1
ATOM 1592 O O . THR A 1 209 ? 13.772 11.722 -13.690 1.00 86.81 209 THR A O 1
ATOM 1595 N N . VAL A 1 210 ? 14.324 10.034 -12.316 1.00 84.44 210 VAL A N 1
ATOM 1596 C CA . VAL A 1 210 ? 13.066 10.085 -11.553 1.00 84.44 210 VAL A CA 1
ATOM 1597 C C . VAL A 1 210 ? 12.880 11.442 -10.879 1.00 84.44 210 VAL A C 1
ATOM 1599 O O . VAL A 1 210 ? 11.796 12.012 -10.938 1.00 84.44 210 VAL A O 1
ATOM 1602 N N . ASN A 1 211 ? 13.923 11.984 -10.250 1.00 78.88 211 ASN A N 1
ATOM 1603 C CA . ASN A 1 211 ? 13.834 13.278 -9.575 1.00 78.88 211 ASN A CA 1
ATOM 1604 C C . ASN A 1 211 ? 13.569 14.425 -10.550 1.00 78.88 211 ASN A C 1
ATOM 1606 O O . ASN A 1 211 ? 12.774 15.309 -10.234 1.00 78.88 211 ASN A O 1
ATOM 1610 N N . ARG A 1 212 ? 14.174 14.386 -11.741 1.00 83.12 212 ARG A N 1
ATOM 1611 C CA . ARG A 1 212 ? 13.900 15.346 -12.813 1.00 83.12 212 ARG A CA 1
ATOM 1612 C C . ARG A 1 212 ? 12.454 15.245 -13.289 1.00 83.12 212 ARG A C 1
ATOM 1614 O O . ARG A 1 212 ? 11.752 16.250 -13.269 1.00 83.12 212 ARG A O 1
ATOM 1621 N N . PHE A 1 213 ? 11.992 14.029 -13.588 1.00 84.00 213 PHE A N 1
ATOM 1622 C CA . PHE A 1 213 ? 10.609 13.759 -13.981 1.00 84.00 213 PHE A CA 1
ATOM 1623 C C . PHE A 1 213 ? 9.620 14.289 -12.937 1.00 84.00 213 PHE A C 1
ATOM 1625 O O . PHE A 1 213 ? 8.697 15.033 -13.261 1.00 84.00 213 PHE A O 1
ATOM 1632 N N . VAL A 1 214 ? 9.842 13.964 -11.663 1.00 77.38 214 VAL A N 1
ATOM 1633 C CA . VAL A 1 214 ? 9.000 14.432 -10.561 1.00 77.38 214 VAL A CA 1
ATOM 1634 C C . VAL A 1 214 ? 9.040 15.956 -10.453 1.00 77.38 214 VAL A C 1
ATOM 1636 O O . VAL A 1 214 ? 7.989 16.565 -10.322 1.00 77.38 214 VAL A O 1
ATOM 1639 N N . HIS A 1 215 ? 10.205 16.597 -10.547 1.00 75.56 215 HIS A N 1
ATOM 1640 C CA . HIS A 1 215 ? 10.313 18.057 -10.490 1.00 75.56 215 HIS A CA 1
ATOM 1641 C C . HIS A 1 215 ? 9.582 18.756 -11.648 1.00 75.56 215 HIS A C 1
ATOM 1643 O O . HIS A 1 215 ? 8.937 19.780 -11.436 1.00 75.56 215 HIS A O 1
ATOM 1649 N N . GLU A 1 216 ? 9.652 18.206 -12.859 1.00 75.19 216 GLU A N 1
ATOM 1650 C CA . GLU A 1 216 ? 8.945 18.725 -14.037 1.00 75.19 216 GLU A CA 1
ATOM 1651 C C . GLU A 1 216 ? 7.422 18.605 -13.893 1.00 75.19 216 GLU A C 1
ATOM 1653 O O . GLU A 1 216 ? 6.702 19.543 -14.233 1.00 75.19 216 GLU A O 1
ATOM 1658 N N . HIS A 1 217 ? 6.941 17.502 -13.312 1.00 71.75 217 HIS A N 1
ATOM 1659 C CA . HIS A 1 217 ? 5.510 17.213 -13.153 1.00 71.75 217 HIS A CA 1
ATOM 1660 C C . HIS A 1 217 ? 4.915 17.709 -11.819 1.00 71.75 217 HIS A C 1
ATOM 1662 O O . HIS A 1 217 ? 3.699 17.718 -11.662 1.00 71.75 217 HIS A O 1
ATOM 1668 N N . LEU A 1 218 ? 5.744 18.146 -10.862 1.00 62.78 218 LEU A N 1
ATOM 1669 C CA . LEU A 1 218 ? 5.323 18.804 -9.615 1.00 62.78 218 LEU A CA 1
ATOM 1670 C C . LEU A 1 218 ? 5.193 20.331 -9.746 1.00 62.78 218 LEU A C 1
ATOM 1672 O O . LEU A 1 218 ? 4.698 20.975 -8.820 1.00 62.78 218 LEU A O 1
ATOM 1676 N N . LYS A 1 219 ? 5.664 20.938 -10.847 1.00 48.66 219 LYS A N 1
ATOM 1677 C CA . LYS A 1 219 ? 5.635 22.399 -11.022 1.00 48.66 219 LYS A CA 1
ATOM 1678 C C . LYS A 1 219 ? 4.212 22.940 -11.241 1.00 48.66 219 LYS A C 1
ATOM 1680 O O . LYS A 1 219 ? 3.393 22.264 -11.863 1.00 48.66 219 LYS A O 1
ATOM 1685 N N . PRO A 1 220 ? 3.945 24.209 -10.865 1.00 43.09 220 PRO A N 1
ATOM 1686 C CA . PRO A 1 220 ? 2.596 24.780 -10.872 1.00 43.09 220 PRO A CA 1
ATOM 1687 C C . PRO A 1 220 ? 1.864 24.828 -12.221 1.00 43.09 220 PRO A C 1
ATOM 1689 O O . PRO A 1 220 ? 0.655 25.026 -12.263 1.00 43.09 220 PRO A O 1
ATOM 1692 N N . 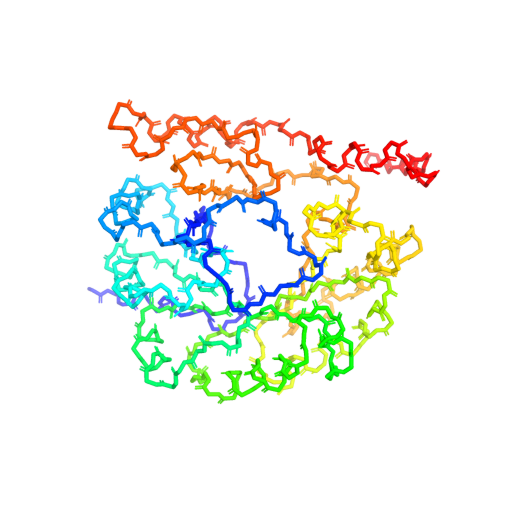ARG A 1 221 ? 2.572 24.642 -13.342 1.00 39.47 221 ARG A N 1
ATOM 1693 C CA . ARG A 1 221 ? 1.978 24.639 -14.689 1.00 39.47 221 ARG A CA 1
ATOM 1694 C C . ARG A 1 221 ? 1.227 23.348 -15.048 1.00 39.47 221 ARG A C 1
ATOM 1696 O O . ARG A 1 221 ? 0.494 23.369 -16.025 1.00 39.47 221 ARG A O 1
ATOM 1703 N N . TYR A 1 222 ? 1.372 22.266 -14.275 1.00 43.78 222 TYR A N 1
ATOM 1704 C CA . TYR A 1 222 ? 0.756 20.957 -14.559 1.00 43.78 222 TYR A CA 1
ATOM 1705 C C . TYR A 1 222 ? -0.121 20.423 -13.409 1.00 43.78 222 TYR A C 1
ATOM 1707 O O . TYR A 1 222 ? -0.284 19.213 -13.253 1.00 43.78 222 TYR A O 1
ATOM 1715 N N . HIS A 1 223 ? -0.741 21.320 -12.631 1.00 46.50 223 HIS A N 1
ATOM 1716 C CA . HIS A 1 223 ? -1.663 21.004 -11.525 1.00 46.50 223 HIS A CA 1
ATOM 1717 C C . HIS A 1 223 ? -2.931 20.204 -11.906 1.00 46.50 223 HIS A C 1
ATOM 1719 O O . HIS A 1 223 ? -3.755 19.938 -11.040 1.00 46.50 223 HIS A O 1
ATOM 1725 N N . GLU A 1 224 ? -3.090 19.761 -13.153 1.00 49.44 224 GLU A N 1
ATOM 1726 C CA . GLU A 1 224 ? -4.236 18.945 -13.576 1.00 49.44 224 GLU A CA 1
ATOM 1727 C C . GLU A 1 224 ? -4.205 17.503 -13.043 1.00 49.44 224 GLU A C 1
ATOM 1729 O O . GLU A 1 224 ? -5.245 16.851 -12.999 1.00 49.44 224 GLU A O 1
ATOM 1734 N N . PHE A 1 225 ? -3.037 16.967 -12.655 1.00 48.50 225 PHE A N 1
ATOM 1735 C CA . PHE A 1 225 ? -2.950 15.611 -12.103 1.00 48.50 225 PHE A CA 1
ATOM 1736 C C . PHE A 1 225 ? -1.819 15.465 -11.081 1.00 48.50 225 PHE A C 1
ATOM 1738 O O . PHE A 1 225 ? -0.650 15.668 -11.416 1.00 48.50 225 PHE A O 1
ATOM 1745 N N . PRO A 1 226 ? -2.120 15.040 -9.849 1.00 55.81 226 PRO A N 1
ATOM 1746 C CA . PRO A 1 226 ? -1.124 14.949 -8.803 1.00 55.81 226 PRO A CA 1
ATOM 1747 C C . PRO A 1 226 ? -0.191 13.755 -9.037 1.00 55.81 226 PRO A C 1
ATOM 1749 O O . PRO A 1 226 ? -0.601 12.593 -9.129 1.00 55.81 226 PRO A O 1
ATOM 1752 N N . VAL A 1 227 ? 1.105 14.049 -9.081 1.00 52.31 227 VAL A N 1
ATOM 1753 C CA . VAL A 1 227 ? 2.184 13.062 -8.992 1.00 52.31 227 VAL A CA 1
ATOM 1754 C C . VAL A 1 227 ? 2.858 13.244 -7.644 1.00 52.31 227 VAL A C 1
ATOM 1756 O O . VAL A 1 227 ? 3.100 14.362 -7.207 1.00 52.31 227 VAL A O 1
ATOM 1759 N N . SER A 1 228 ? 3.178 12.157 -6.952 1.00 56.19 228 SER A N 1
ATOM 1760 C CA . SER A 1 228 ? 3.992 12.242 -5.738 1.00 56.19 228 SER A CA 1
ATOM 1761 C C . SER A 1 228 ? 5.031 11.152 -5.678 1.00 56.19 228 SER A C 1
ATOM 1763 O O . SER A 1 228 ? 4.774 10.038 -6.121 1.00 56.19 228 SER A O 1
ATOM 1765 N N . ARG A 1 229 ? 6.176 11.464 -5.077 1.00 58.38 229 ARG A N 1
ATOM 1766 C CA . ARG A 1 229 ? 7.255 10.512 -4.816 1.00 58.38 229 ARG A CA 1
ATOM 1767 C C . ARG A 1 229 ? 7.239 10.050 -3.364 1.00 58.38 229 ARG A C 1
ATOM 1769 O O . ARG A 1 229 ? 6.884 10.823 -2.476 1.00 58.38 229 ARG A O 1
ATOM 1776 N N . SER A 1 230 ? 7.664 8.816 -3.116 1.00 59.06 230 SER A N 1
ATOM 1777 C CA . SER A 1 230 ? 8.002 8.355 -1.771 1.00 59.06 230 SER A CA 1
ATOM 1778 C C . SER A 1 230 ? 9.482 8.555 -1.445 1.00 59.06 230 SER A C 1
ATOM 1780 O O . SER A 1 230 ? 10.309 8.857 -2.308 1.00 59.06 230 SER A O 1
ATOM 1782 N N . CYS A 1 231 ? 9.821 8.374 -0.168 1.00 53.41 231 CYS A N 1
ATOM 1783 C CA . CYS A 1 231 ? 11.162 8.592 0.370 1.00 53.41 231 CYS A CA 1
ATOM 1784 C C . CYS A 1 231 ? 12.249 7.677 -0.224 1.00 53.41 231 CYS A C 1
ATOM 1786 O O . CYS A 1 231 ? 13.430 7.944 -0.014 1.00 53.41 231 CYS A O 1
ATOM 1788 N N . SER A 1 232 ? 11.889 6.627 -0.972 1.00 54.47 232 SER A N 1
ATOM 1789 C CA . SER A 1 232 ? 12.857 5.764 -1.659 1.00 54.47 232 SER A CA 1
ATOM 1790 C C . SER A 1 232 ? 13.471 6.390 -2.917 1.00 54.47 232 SER A C 1
ATOM 1792 O O . SER A 1 232 ? 14.435 5.843 -3.445 1.00 54.47 232 SER A O 1
ATOM 1794 N N . LEU A 1 233 ? 12.960 7.540 -3.375 1.00 50.69 233 LEU A N 1
ATOM 1795 C CA . LEU A 1 233 ? 13.438 8.257 -4.567 1.00 50.69 233 LEU A CA 1
ATOM 1796 C C . LEU A 1 233 ? 14.266 9.519 -4.247 1.00 50.69 233 LEU A C 1
ATOM 1798 O O . LEU A 1 233 ? 14.772 10.158 -5.165 1.00 50.69 233 LEU A O 1
ATOM 1802 N N . ASP A 1 234 ? 14.449 9.863 -2.964 1.00 54.59 234 ASP A N 1
ATOM 1803 C CA . ASP A 1 234 ? 15.216 11.037 -2.514 1.00 54.59 234 ASP A CA 1
ATOM 1804 C C . ASP A 1 234 ? 16.358 10.674 -1.535 1.00 54.59 234 ASP A C 1
ATOM 1806 O O . ASP A 1 234 ? 16.451 9.562 -1.005 1.00 54.59 234 ASP A O 1
ATOM 1810 N N . ALA A 1 235 ? 17.273 11.616 -1.295 1.00 41.66 235 ALA A N 1
ATOM 1811 C CA . ALA A 1 235 ? 18.373 11.559 -0.343 1.00 41.66 235 ALA A CA 1
ATOM 1812 C C . ALA A 1 235 ? 17.913 11.650 1.119 1.00 41.66 235 ALA A C 1
ATOM 1814 O O . ALA A 1 235 ? 18.295 12.566 1.846 1.00 41.66 235 ALA A O 1
ATOM 1815 N N . GLY A 1 236 ? 17.160 10.639 1.551 1.00 47.88 236 GLY A N 1
ATOM 1816 C CA . GLY A 1 236 ? 16.701 10.483 2.925 1.00 47.88 236 GLY A CA 1
ATOM 1817 C C . GLY A 1 236 ? 15.419 11.254 3.221 1.00 47.88 236 GLY A C 1
ATOM 1818 O O . GLY A 1 236 ? 14.983 12.116 2.467 1.00 47.88 236 GLY A O 1
ATOM 1819 N N . CYS A 1 237 ? 14.805 10.913 4.350 1.00 52.69 237 CYS A N 1
ATOM 1820 C CA . CYS A 1 237 ? 13.663 11.624 4.913 1.00 52.69 237 CYS A CA 1
ATOM 1821 C C . CYS A 1 237 ? 14.147 12.983 5.454 1.00 52.69 237 CYS A C 1
ATOM 1823 O O . CYS A 1 237 ? 14.310 13.119 6.663 1.00 52.69 237 CYS A O 1
ATOM 1825 N N . ARG A 1 238 ? 14.509 13.933 4.576 1.00 44.75 238 ARG A N 1
ATOM 1826 C CA . ARG A 1 238 ? 15.075 15.229 5.005 1.00 44.75 238 ARG A CA 1
ATOM 1827 C C . ARG A 1 238 ? 14.056 16.102 5.719 1.00 44.75 238 ARG A C 1
ATOM 1829 O O . ARG A 1 238 ? 14.430 16.767 6.672 1.00 44.75 238 ARG A O 1
ATOM 1836 N N . ASP A 1 239 ? 12.784 15.944 5.381 1.00 42.66 239 ASP A N 1
ATOM 1837 C CA . ASP A 1 239 ? 11.680 16.590 6.072 1.00 42.66 239 ASP A CA 1
ATOM 1838 C C . ASP A 1 239 ? 10.669 15.509 6.453 1.00 42.66 239 ASP A C 1
ATOM 1840 O O . ASP A 1 239 ? 10.063 14.877 5.585 1.00 42.66 239 ASP A O 1
ATOM 1844 N N . ARG A 1 240 ? 10.479 15.245 7.749 1.00 51.19 240 ARG A N 1
ATOM 1845 C CA . ARG A 1 240 ? 9.235 14.613 8.205 1.00 51.19 240 ARG A CA 1
ATOM 1846 C C . ARG A 1 240 ? 8.200 15.717 8.413 1.00 51.19 240 ARG A C 1
ATOM 1848 O O . ARG A 1 240 ? 8.328 16.450 9.388 1.00 51.19 240 ARG A O 1
ATOM 1855 N N . PRO A 1 241 ? 7.145 15.774 7.585 1.00 48.69 241 PRO A N 1
ATOM 1856 C CA . PRO A 1 241 ? 5.902 16.408 8.014 1.00 48.69 241 PRO A CA 1
ATOM 1857 C C . PRO A 1 241 ? 4.712 15.439 8.102 1.00 48.69 241 PRO A C 1
ATOM 1859 O O . PRO A 1 241 ? 3.605 15.871 8.401 1.00 48.69 241 PRO A O 1
ATOM 1862 N N . ALA A 1 242 ? 4.867 14.139 7.833 1.00 59.62 242 ALA A N 1
ATOM 1863 C CA . ALA A 1 242 ? 3.701 13.275 7.655 1.00 59.62 242 ALA A CA 1
ATOM 1864 C C . ALA A 1 242 ? 3.477 12.342 8.850 1.00 59.62 242 ALA A C 1
ATOM 1866 O O . ALA A 1 242 ? 4.185 11.349 8.997 1.00 59.62 242 ALA A O 1
ATOM 1867 N N . ARG A 1 243 ? 2.462 12.670 9.660 1.00 75.75 243 ARG A N 1
ATOM 1868 C CA . ARG A 1 243 ? 1.865 11.871 10.746 1.00 75.75 243 ARG A CA 1
ATOM 1869 C C . ARG A 1 243 ? 1.308 10.547 10.189 1.00 75.75 243 ARG A C 1
ATOM 1871 O O . ARG A 1 243 ? 0.105 10.383 10.001 1.00 75.75 243 ARG A O 1
ATOM 1878 N N . MET A 1 244 ? 2.206 9.654 9.783 1.00 81.56 244 MET A N 1
ATOM 1879 C CA . MET A 1 244 ? 1.916 8.336 9.227 1.00 81.56 244 MET A CA 1
ATOM 1880 C C . MET A 1 244 ? 2.419 7.274 10.193 1.00 81.56 244 MET A C 1
ATOM 1882 O O . MET A 1 244 ? 3.590 7.266 10.565 1.00 81.56 244 MET A O 1
ATOM 1886 N N . TYR A 1 245 ? 1.538 6.351 10.548 1.00 88.25 245 TYR A N 1
ATOM 1887 C CA . TYR A 1 245 ? 1.819 5.279 11.489 1.00 88.25 245 TYR A CA 1
ATOM 1888 C C . TYR A 1 245 ? 1.625 3.947 10.783 1.00 88.25 245 TYR A C 1
ATOM 1890 O O . TYR A 1 245 ? 0.617 3.734 10.115 1.00 88.25 245 TYR A O 1
ATOM 1898 N N . TYR A 1 246 ? 2.593 3.052 10.898 1.00 89.88 246 TYR A N 1
ATOM 1899 C CA . TYR A 1 246 ? 2.504 1.692 10.393 1.00 89.88 246 TYR A CA 1
ATOM 1900 C C . TYR A 1 246 ? 2.267 0.745 11.559 1.00 89.88 246 TYR A C 1
ATOM 1902 O O . TYR A 1 246 ? 3.111 0.633 12.443 1.00 89.88 246 TYR A O 1
ATOM 1910 N N . VAL A 1 247 ? 1.136 0.051 11.547 1.00 93.44 247 VAL A N 1
ATOM 1911 C CA . VAL A 1 247 ? 0.826 -0.973 12.540 1.00 93.44 247 VAL A CA 1
ATOM 1912 C C . VAL A 1 247 ? 1.181 -2.325 11.951 1.00 93.44 247 VAL A C 1
ATOM 1914 O O . VAL A 1 247 ? 0.596 -2.773 10.962 1.00 93.44 247 VAL A O 1
ATOM 1917 N N . THR A 1 248 ? 2.175 -2.960 12.559 1.00 89.56 248 THR A N 1
ATOM 1918 C CA . THR A 1 248 ? 2.634 -4.293 12.179 1.00 89.56 248 THR A CA 1
ATOM 1919 C C . THR A 1 248 ? 1.615 -5.363 12.581 1.00 89.56 248 THR A C 1
ATOM 1921 O O . THR A 1 248 ? 0.694 -5.139 13.364 1.00 89.56 248 THR A O 1
ATOM 1924 N N . ARG A 1 249 ? 1.845 -6.592 12.116 1.00 85.00 249 ARG A N 1
ATOM 1925 C CA . ARG A 1 249 ? 1.040 -7.771 12.469 1.00 85.00 249 ARG A CA 1
ATOM 1926 C C . ARG A 1 249 ? 0.990 -8.097 13.962 1.00 85.00 249 ARG A C 1
ATOM 1928 O O . ARG A 1 249 ? 0.070 -8.758 14.427 1.00 85.00 249 ARG A O 1
ATOM 1935 N N . THR A 1 250 ? 2.009 -7.678 14.704 1.00 84.44 250 THR A N 1
ATOM 1936 C CA . THR A 1 250 ? 2.084 -7.851 16.153 1.00 84.44 250 THR A CA 1
ATOM 1937 C C . THR A 1 250 ? 1.618 -6.592 16.872 1.00 84.44 250 THR A C 1
ATOM 1939 O O . THR A 1 250 ? 2.033 -6.373 17.996 1.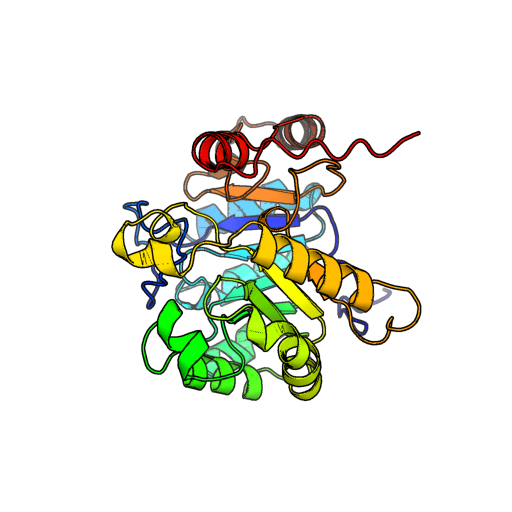00 84.44 250 THR A O 1
ATOM 1942 N N . GLY A 1 251 ? 0.840 -5.715 16.232 1.00 85.62 251 GLY A N 1
ATOM 1943 C CA . GLY A 1 251 ? 0.365 -4.468 16.837 1.00 85.62 251 GLY A CA 1
ATOM 1944 C C . GLY A 1 251 ? 1.459 -3.447 17.155 1.00 85.62 251 GLY A C 1
ATOM 1945 O O . GLY A 1 251 ? 1.149 -2.318 17.527 1.00 85.62 251 GLY A O 1
ATOM 1946 N N . ALA A 1 252 ? 2.733 -3.789 16.945 1.00 89.69 252 ALA A N 1
ATOM 1947 C CA . ALA A 1 252 ? 3.827 -2.858 17.136 1.00 89.69 252 ALA A CA 1
ATOM 1948 C C . ALA A 1 252 ? 3.701 -1.696 16.148 1.00 89.69 252 ALA A C 1
ATOM 1950 O O . ALA A 1 252 ? 3.402 -1.934 14.969 1.00 89.69 252 ALA A O 1
ATOM 1951 N N . VAL A 1 253 ? 3.918 -0.465 16.617 1.00 89.44 253 VAL A N 1
ATOM 1952 C CA . VAL A 1 253 ? 3.683 0.746 15.821 1.00 89.44 253 VAL A CA 1
ATOM 1953 C C . VAL A 1 253 ? 5.010 1.358 15.394 1.00 89.44 253 VAL A C 1
ATOM 1955 O O . VAL A 1 253 ? 5.841 1.739 16.206 1.00 89.44 253 VAL A O 1
ATOM 1958 N N . ALA A 1 254 ? 5.225 1.460 14.090 1.00 84.62 254 ALA A N 1
ATOM 1959 C CA . ALA A 1 254 ? 6.420 2.044 13.501 1.00 84.62 254 ALA A CA 1
ATOM 1960 C C . ALA A 1 254 ? 6.079 3.342 12.759 1.00 84.62 254 ALA A C 1
ATOM 1962 O O . ALA A 1 254 ? 4.965 3.505 12.263 1.00 84.62 254 ALA A O 1
ATOM 1963 N N . PRO A 1 255 ? 7.045 4.251 12.572 1.00 76.50 255 PRO A N 1
ATOM 1964 C CA . PRO A 1 255 ? 6.812 5.469 11.793 1.00 76.50 255 PRO A CA 1
ATOM 1965 C C . PRO A 1 255 ? 6.750 5.225 10.277 1.00 76.50 255 PRO A C 1
ATOM 1967 O O . PRO A 1 255 ? 6.414 6.112 9.499 1.00 76.50 255 PRO A O 1
ATOM 1970 N N . CYS A 1 256 ? 7.180 4.048 9.822 1.00 75.62 256 CYS A N 1
ATOM 1971 C CA . CYS A 1 256 ? 7.215 3.681 8.416 1.00 75.62 256 CYS A CA 1
ATOM 1972 C C . CYS A 1 256 ? 7.233 2.161 8.280 1.00 75.62 256 CYS A C 1
ATOM 1974 O O . CYS A 1 256 ? 7.807 1.443 9.100 1.00 75.62 256 CYS A O 1
ATOM 1976 N N . ILE A 1 257 ? 6.672 1.684 7.175 1.00 77.88 257 ILE A N 1
ATOM 1977 C CA . ILE A 1 257 ? 6.656 0.271 6.819 1.00 77.88 257 ILE A CA 1
ATOM 1978 C C . ILE A 1 257 ? 8.050 -0.345 6.655 1.00 77.88 257 ILE A C 1
ATOM 1980 O O . ILE A 1 257 ? 8.279 -1.489 7.030 1.00 77.88 257 ILE A O 1
ATOM 1984 N N . PHE A 1 258 ? 9.018 0.433 6.172 1.00 74.12 258 PHE A N 1
ATOM 1985 C CA . PHE A 1 258 ? 10.401 -0.021 5.995 1.00 74.12 258 PHE A CA 1
ATOM 1986 C C . PHE A 1 258 ? 11.237 0.071 7.275 1.00 74.12 258 PHE A C 1
ATOM 1988 O O . PHE A 1 258 ? 12.415 -0.282 7.279 1.00 74.12 258 PHE A O 1
ATOM 1995 N N . SER A 1 259 ? 10.650 0.566 8.364 1.00 69.62 259 SER A N 1
ATOM 1996 C CA . SER A 1 259 ? 11.300 0.700 9.663 1.00 69.62 259 SER A CA 1
ATOM 1997 C C . SER A 1 259 ? 10.549 -0.070 10.744 1.00 69.62 259 SER A C 1
ATOM 1999 O O . SER A 1 259 ? 10.560 0.361 11.891 1.00 69.62 259 SER A O 1
ATOM 2001 N N . ALA A 1 260 ? 9.922 -1.202 10.405 1.00 70.31 260 ALA A N 1
ATOM 2002 C CA . ALA A 1 260 ? 9.250 -2.068 11.379 1.00 70.31 260 ALA A CA 1
ATOM 2003 C C . ALA A 1 260 ? 10.181 -2.500 12.533 1.00 70.31 260 ALA A C 1
ATOM 2005 O O . ALA A 1 260 ? 9.736 -2.637 13.663 1.00 70.31 260 ALA A O 1
ATOM 2006 N N . ALA A 1 261 ? 11.490 -2.624 12.279 1.00 68.94 261 ALA A N 1
ATOM 2007 C CA . ALA A 1 261 ? 12.502 -2.879 13.311 1.00 68.94 261 ALA A CA 1
ATOM 2008 C C . ALA A 1 261 ? 12.695 -1.725 14.322 1.00 68.94 261 ALA A C 1
ATOM 2010 O O . ALA A 1 261 ? 13.354 -1.910 15.336 1.00 68.94 261 ALA A O 1
ATOM 2011 N N . HIS A 1 262 ? 12.154 -0.538 14.036 1.00 68.75 262 HIS A N 1
ATOM 2012 C CA . HIS A 1 262 ? 12.125 0.621 14.934 1.00 68.75 262 HIS A CA 1
ATOM 2013 C C . HIS A 1 262 ? 10.696 0.885 15.429 1.00 68.75 262 HIS A C 1
ATOM 2015 O O . HIS A 1 262 ? 10.339 2.034 15.686 1.00 68.75 262 HIS A O 1
ATOM 2021 N N . ALA A 1 263 ? 9.847 -0.147 15.456 1.00 79.12 263 ALA A N 1
ATOM 2022 C CA . ALA A 1 263 ? 8.544 -0.031 16.082 1.00 79.12 263 ALA A CA 1
ATOM 2023 C C . ALA A 1 263 ? 8.719 0.277 17.572 1.00 79.12 263 ALA A C 1
ATOM 2025 O O . ALA A 1 263 ? 9.586 -0.297 18.231 1.00 79.12 263 ALA A O 1
ATOM 2026 N N . ILE A 1 264 ? 7.887 1.178 18.073 1.00 79.94 264 ILE A N 1
ATOM 2027 C CA . ILE A 1 264 ? 7.773 1.502 19.487 1.00 79.94 264 ILE A CA 1
ATOM 2028 C C . ILE A 1 264 ? 6.346 1.172 19.933 1.00 79.94 264 ILE A C 1
ATOM 2030 O O . ILE A 1 264 ? 5.399 1.332 19.162 1.00 79.94 264 ILE A O 1
ATOM 2034 N N . GLY A 1 265 ? 6.210 0.626 21.143 1.00 86.31 265 GLY A N 1
ATOM 2035 C CA . GLY A 1 265 ? 4.933 0.187 21.725 1.00 86.31 265 GLY A CA 1
ATOM 2036 C C . GLY A 1 265 ? 4.208 -0.945 20.977 1.00 86.31 265 GLY A C 1
ATOM 2037 O O . GLY A 1 265 ? 4.590 -1.333 19.874 1.00 86.31 265 GLY A O 1
ATOM 2038 N N . ASP A 1 266 ? 3.135 -1.470 21.581 1.00 91.75 266 ASP A N 1
ATOM 2039 C CA . ASP A 1 266 ? 2.174 -2.394 20.955 1.00 91.75 266 ASP A CA 1
ATOM 2040 C C . ASP A 1 266 ? 0.751 -1.849 21.155 1.00 91.75 266 ASP A C 1
ATOM 2042 O O . ASP A 1 266 ? 0.221 -1.824 22.263 1.00 91.75 266 ASP A O 1
ATOM 2046 N N . ILE A 1 267 ? 0.091 -1.455 20.063 1.00 92.12 267 ILE A N 1
ATOM 2047 C CA . ILE A 1 267 ? -1.278 -0.918 20.078 1.00 92.12 267 ILE A CA 1
ATOM 2048 C C . ILE A 1 267 ? -2.334 -1.944 20.508 1.00 92.12 267 ILE A C 1
ATOM 2050 O O . ILE A 1 267 ? -3.517 -1.621 20.596 1.00 92.12 267 ILE A O 1
ATOM 2054 N N . ARG A 1 268 ? -1.961 -3.198 20.755 1.00 88.50 268 ARG A N 1
ATOM 2055 C CA . ARG A 1 268 ? -2.861 -4.236 21.270 1.00 88.50 268 ARG A CA 1
ATOM 2056 C C . ARG A 1 268 ? -2.736 -4.408 22.777 1.00 88.50 268 ARG A C 1
ATOM 2058 O O . ARG A 1 268 ? -3.669 -4.937 23.370 1.00 88.50 268 ARG A O 1
ATOM 2065 N N . ASP A 1 269 ? -1.649 -3.935 23.387 1.00 92.38 269 ASP A N 1
ATOM 2066 C CA . ASP A 1 269 ? -1.480 -3.949 24.840 1.00 92.38 269 ASP A CA 1
ATOM 2067 C C . ASP A 1 269 ? -2.400 -2.891 25.474 1.00 92.38 269 ASP A C 1
ATOM 2069 O O . ASP A 1 269 ? -2.200 -1.695 25.217 1.00 92.38 269 ASP A O 1
ATOM 2073 N N . PRO A 1 270 ? -3.406 -3.278 26.281 1.00 90.25 270 PRO A N 1
ATOM 2074 C CA . PRO A 1 270 ? -4.332 -2.340 26.912 1.00 90.25 270 PRO A CA 1
ATOM 2075 C C . PRO A 1 270 ? -3.648 -1.256 27.754 1.00 90.25 270 PRO A C 1
ATOM 2077 O O . PRO A 1 270 ? -4.208 -0.172 27.885 1.00 90.25 270 PRO A O 1
ATOM 2080 N N . ALA A 1 271 ? -2.446 -1.515 28.281 1.00 93.38 271 ALA A N 1
ATOM 2081 C CA . ALA A 1 271 ? -1.684 -0.553 29.075 1.00 93.38 271 ALA A CA 1
ATOM 2082 C C . ALA A 1 271 ? -1.000 0.540 28.233 1.00 93.38 271 ALA A C 1
ATOM 2084 O O . ALA A 1 271 ? -0.539 1.540 28.779 1.00 93.38 271 ALA A O 1
ATOM 2085 N N . THR A 1 272 ? -0.925 0.373 26.908 1.00 94.31 272 THR A N 1
ATOM 2086 C CA . THR A 1 272 ? -0.281 1.357 26.027 1.00 94.31 272 THR A CA 1
ATOM 2087 C C . THR A 1 272 ? -1.081 2.663 25.968 1.00 94.31 272 THR A C 1
ATOM 2089 O O . THR A 1 272 ? -2.218 2.693 25.487 1.00 94.31 272 THR A O 1
ATOM 2092 N N . ASP A 1 273 ? -0.455 3.767 26.377 1.00 94.81 273 ASP A N 1
ATOM 2093 C CA . ASP A 1 273 ? -0.953 5.113 26.095 1.00 94.81 273 ASP A CA 1
ATOM 2094 C C . ASP A 1 273 ? -0.720 5.440 24.614 1.00 94.81 273 ASP A C 1
ATOM 2096 O O . ASP A 1 273 ? 0.394 5.718 24.166 1.00 94.81 273 ASP A O 1
ATOM 2100 N N . VAL A 1 274 ? -1.799 5.375 23.834 1.00 93.25 274 VAL A N 1
ATOM 2101 C CA . VAL A 1 274 ? -1.756 5.592 22.385 1.00 93.25 274 VAL A CA 1
ATOM 2102 C C . VAL A 1 274 ? -1.383 7.033 22.046 1.00 93.25 274 VAL A C 1
ATOM 2104 O O . VAL A 1 274 ? -0.669 7.259 21.073 1.00 93.25 274 VAL A O 1
ATOM 2107 N N . ALA A 1 275 ? -1.827 8.010 22.838 1.00 92.56 275 ALA A N 1
ATOM 2108 C CA . ALA A 1 275 ? -1.524 9.412 22.580 1.00 92.56 275 ALA A CA 1
ATOM 2109 C C . ALA A 1 275 ? -0.022 9.670 22.737 1.00 92.56 275 ALA A C 1
ATOM 2111 O O . ALA A 1 275 ? 0.606 10.218 21.827 1.00 92.56 275 ALA A O 1
ATO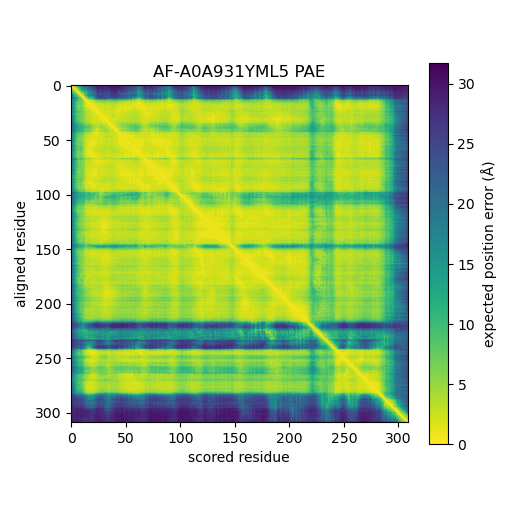M 2112 N N . ALA A 1 276 ? 0.550 9.209 23.854 1.00 90.69 276 ALA A N 1
ATOM 2113 C CA . ALA A 1 276 ? 1.977 9.325 24.129 1.00 90.69 276 ALA A CA 1
ATOM 2114 C C . ALA A 1 276 ? 2.812 8.588 23.074 1.00 90.69 276 ALA A C 1
ATOM 2116 O O . ALA A 1 276 ? 3.771 9.148 22.543 1.00 90.69 276 ALA A O 1
ATOM 2117 N N . LEU A 1 277 ? 2.395 7.375 22.698 1.00 89.69 277 LEU A N 1
ATOM 2118 C CA . LEU A 1 277 ? 3.068 6.580 21.676 1.00 89.69 277 LEU A CA 1
ATOM 2119 C C . LEU A 1 277 ? 3.148 7.307 20.324 1.00 89.69 277 LEU A C 1
ATOM 2121 O O . LEU A 1 277 ? 4.206 7.367 19.693 1.00 89.69 277 LEU A O 1
ATOM 2125 N N . LEU A 1 278 ? 2.027 7.863 19.857 1.00 88.19 278 LEU A N 1
ATOM 2126 C CA . LEU A 1 278 ? 1.983 8.574 18.579 1.00 88.19 278 LEU A CA 1
ATOM 2127 C C . LEU A 1 278 ? 2.740 9.908 18.642 1.00 88.19 278 LEU A C 1
ATOM 2129 O O . LEU A 1 278 ? 3.389 10.282 17.666 1.00 88.19 278 LEU A O 1
ATOM 2133 N N . GLN A 1 279 ? 2.721 10.595 19.787 1.00 85.94 279 GLN A N 1
ATOM 2134 C CA . GLN A 1 279 ? 3.517 11.804 20.010 1.00 85.94 279 GLN A CA 1
ATOM 2135 C C . GLN A 1 279 ? 5.027 11.511 19.987 1.00 85.94 279 GLN A C 1
ATOM 2137 O O . GLN A 1 279 ? 5.805 12.270 19.399 1.00 85.94 279 GLN A O 1
ATOM 2142 N N . GLU A 1 280 ? 5.455 10.397 20.580 1.00 83.06 280 GLU A N 1
ATOM 2143 C CA . GLU A 1 280 ? 6.842 9.936 20.513 1.00 83.06 280 GLU A CA 1
ATOM 2144 C C . GLU A 1 280 ? 7.238 9.634 19.063 1.00 83.06 280 GLU A C 1
ATOM 2146 O O . GLU A 1 280 ? 8.274 10.099 18.586 1.00 83.06 280 GLU A O 1
ATOM 2151 N N . LEU A 1 281 ? 6.374 8.952 18.303 1.00 79.38 281 LEU A N 1
ATOM 2152 C CA . LEU A 1 281 ? 6.592 8.721 16.875 1.00 79.38 281 LEU A CA 1
ATOM 2153 C C . LEU A 1 281 ? 6.694 10.026 16.079 1.00 79.38 281 LEU A C 1
ATOM 2155 O O . LEU A 1 281 ? 7.576 10.124 15.224 1.00 79.38 281 LEU A O 1
ATOM 2159 N N . ASP A 1 282 ? 5.840 11.013 16.349 1.00 77.06 282 ASP A N 1
ATOM 2160 C CA . ASP A 1 282 ? 5.827 12.311 15.661 1.00 77.06 282 ASP A CA 1
ATOM 2161 C C . ASP A 1 282 ? 7.112 13.115 15.923 1.00 77.06 282 ASP A C 1
ATOM 2163 O O . ASP A 1 282 ? 7.627 13.784 15.024 1.00 77.06 282 ASP A O 1
ATOM 2167 N N . THR A 1 283 ? 7.677 12.999 17.127 1.00 69.69 283 THR A N 1
ATOM 2168 C CA . THR A 1 283 ? 8.927 13.669 17.525 1.00 69.69 283 THR A CA 1
ATOM 2169 C C . THR A 1 283 ? 10.187 12.865 17.174 1.00 69.69 283 THR A C 1
ATOM 2171 O O . THR A 1 283 ? 11.284 13.427 17.077 1.00 69.69 283 THR A O 1
ATOM 2174 N N . HIS A 1 284 ? 10.051 11.565 16.893 1.00 61.62 284 HIS A N 1
ATOM 2175 C CA . HIS A 1 284 ? 11.159 10.678 16.549 1.00 61.62 284 HIS A CA 1
ATOM 2176 C C . HIS A 1 284 ? 11.816 11.043 15.207 1.00 61.62 284 HIS A C 1
ATOM 2178 O O . HIS A 1 284 ? 11.332 10.715 14.118 1.00 61.62 284 HIS A O 1
ATOM 2184 N N . ARG A 1 285 ? 13.024 11.618 15.265 1.00 55.31 285 ARG A N 1
ATOM 2185 C CA . ARG A 1 285 ? 13.913 11.793 14.100 1.00 55.31 285 ARG A CA 1
ATOM 2186 C C . ARG A 1 285 ? 14.628 10.488 13.741 1.00 55.31 285 ARG A C 1
ATOM 2188 O O . ARG A 1 285 ? 15.848 10.378 13.841 1.00 55.31 285 ARG A O 1
ATOM 2195 N N . ILE A 1 286 ? 13.881 9.470 13.319 1.00 52.69 286 ILE A N 1
ATOM 2196 C CA . ILE A 1 286 ? 14.495 8.239 12.801 1.00 52.69 286 ILE A CA 1
ATOM 2197 C C . ILE A 1 286 ? 14.985 8.520 11.378 1.00 52.69 286 ILE A C 1
ATOM 2199 O O . ILE A 1 286 ? 14.224 8.447 10.411 1.00 52.69 286 ILE A O 1
ATOM 2203 N N . GLY A 1 287 ? 16.273 8.844 11.241 1.00 49.53 287 GLY A N 1
ATOM 2204 C CA . GLY A 1 287 ? 16.962 8.723 9.960 1.00 49.53 287 GLY A CA 1
ATOM 2205 C C . GLY A 1 287 ? 16.854 7.270 9.498 1.00 49.53 287 GLY A C 1
ATOM 2206 O O . GLY A 1 287 ? 17.141 6.356 10.269 1.00 49.53 287 GLY A O 1
ATOM 2207 N N . CYS A 1 288 ? 16.393 7.029 8.270 1.00 50.69 288 CYS A N 1
ATOM 2208 C CA . CYS A 1 288 ? 16.175 5.672 7.771 1.00 50.69 288 CYS A CA 1
ATOM 2209 C C . CYS A 1 288 ? 17.512 4.915 7.670 1.00 50.69 288 CYS A C 1
ATOM 2211 O O . CYS A 1 288 ? 18.186 4.954 6.640 1.00 50.69 288 CYS A O 1
ATOM 2213 N N . ARG A 1 289 ? 17.905 4.212 8.742 1.00 42.91 289 ARG A N 1
ATOM 2214 C CA . ARG A 1 289 ? 19.121 3.387 8.783 1.00 42.91 289 ARG A CA 1
ATOM 2215 C C . ARG A 1 289 ? 19.112 2.302 7.705 1.00 42.91 289 ARG A C 1
ATOM 2217 O O . ARG A 1 289 ? 20.175 1.990 7.194 1.00 42.91 289 ARG A O 1
ATOM 2224 N N . ALA A 1 290 ? 17.940 1.810 7.292 1.00 41.28 290 ALA A N 1
ATOM 2225 C CA . ALA A 1 290 ? 17.801 0.858 6.187 1.00 41.28 290 ALA A CA 1
ATOM 2226 C C . ALA A 1 290 ? 18.246 1.451 4.831 1.00 41.28 290 ALA A C 1
ATOM 2228 O O . ALA A 1 290 ? 19.003 0.816 4.102 1.00 41.28 290 ALA A O 1
ATOM 2229 N N . LEU A 1 291 ? 17.876 2.704 4.527 1.00 44.16 291 LEU A N 1
ATOM 2230 C CA . LEU A 1 291 ? 18.370 3.425 3.342 1.00 44.16 291 LEU A CA 1
ATOM 2231 C C . LEU A 1 291 ? 19.843 3.840 3.488 1.00 44.16 291 LEU A C 1
ATOM 2233 O O . LEU A 1 291 ? 20.583 3.830 2.508 1.00 44.16 291 LEU A O 1
ATOM 2237 N N . ILE A 1 292 ? 20.288 4.191 4.698 1.00 39.06 292 ILE A N 1
ATOM 2238 C CA . ILE A 1 292 ? 21.688 4.558 4.973 1.00 39.06 292 ILE A CA 1
ATOM 2239 C C . ILE A 1 292 ? 22.617 3.336 4.844 1.00 39.06 292 ILE A C 1
ATOM 2241 O O . ILE A 1 292 ? 23.696 3.454 4.268 1.00 39.06 292 ILE A O 1
ATOM 2245 N N . ALA A 1 293 ? 22.204 2.159 5.318 1.00 38.94 293 ALA A N 1
ATOM 2246 C CA . ALA A 1 293 ? 22.958 0.910 5.206 1.00 38.94 293 ALA A CA 1
ATOM 2247 C C . ALA A 1 293 ? 23.018 0.408 3.755 1.00 38.94 293 ALA A C 1
ATOM 2249 O O . ALA A 1 293 ? 24.101 0.074 3.280 1.00 38.94 293 ALA A O 1
ATOM 2250 N N . ALA A 1 294 ? 21.905 0.474 3.012 1.00 41.16 294 ALA A N 1
ATOM 2251 C CA . ALA A 1 294 ? 21.884 0.178 1.576 1.00 41.16 294 ALA A CA 1
ATOM 2252 C C . ALA A 1 294 ? 22.815 1.103 0.759 1.00 41.16 294 ALA A C 1
ATOM 2254 O O . ALA A 1 294 ? 23.381 0.690 -0.250 1.00 41.16 294 ALA A O 1
ATOM 2255 N N . ARG A 1 295 ? 23.030 2.349 1.213 1.00 46.59 295 ARG A N 1
ATOM 2256 C CA . ARG A 1 295 ? 23.937 3.320 0.573 1.00 46.59 295 ARG A CA 1
ATOM 2257 C C . ARG A 1 295 ? 25.418 3.105 0.877 1.00 46.59 295 ARG A C 1
ATOM 2259 O O . ARG A 1 295 ? 26.236 3.496 0.048 1.00 46.59 295 ARG A O 1
ATOM 2266 N N . ARG A 1 296 ? 25.785 2.483 2.008 1.00 37.56 296 ARG A N 1
ATOM 2267 C CA . ARG A 1 296 ? 27.201 2.220 2.358 1.00 37.56 296 ARG A CA 1
ATOM 2268 C C . ARG A 1 296 ? 27.905 1.291 1.363 1.00 37.56 296 ARG A C 1
ATOM 2270 O O . ARG A 1 296 ? 29.126 1.327 1.278 1.00 37.56 296 ARG A O 1
ATOM 2277 N N . HIS A 1 297 ? 27.146 0.529 0.576 1.00 36.38 297 HIS A N 1
ATOM 2278 C CA . HIS A 1 297 ? 27.666 -0.343 -0.478 1.00 36.38 297 HIS A CA 1
ATOM 2279 C C . HIS A 1 297 ? 27.523 0.237 -1.899 1.00 36.38 297 HIS A C 1
ATOM 2281 O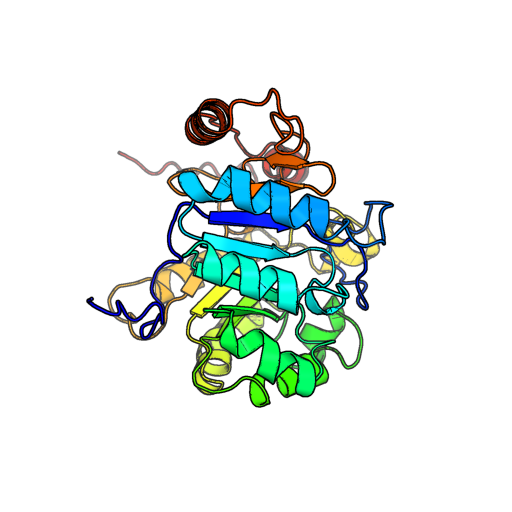 O . HIS A 1 297 ? 27.882 -0.438 -2.859 1.00 36.38 297 HIS A O 1
ATOM 2287 N N . HIS A 1 298 ? 27.034 1.478 -2.056 1.00 32.91 298 HIS A N 1
ATOM 2288 C CA . HIS A 1 298 ? 26.837 2.113 -3.364 1.00 32.91 298 HIS A CA 1
ATOM 2289 C C . HIS A 1 298 ? 27.804 3.306 -3.551 1.0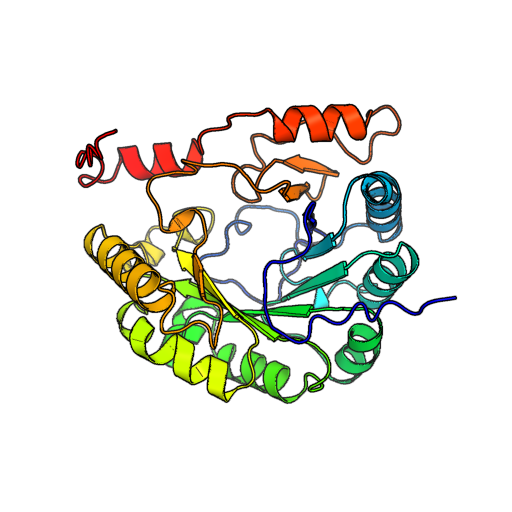0 32.91 298 HIS A C 1
ATOM 2291 O O . HIS A 1 298 ? 27.730 4.274 -2.783 1.00 32.91 298 HIS A O 1
ATOM 2297 N N . PRO A 1 299 ? 28.680 3.305 -4.579 1.00 29.64 299 PRO A N 1
ATOM 2298 C CA . PRO A 1 299 ? 29.740 4.314 -4.749 1.00 29.64 299 PRO A CA 1
ATOM 2299 C C . PRO A 1 299 ? 29.238 5.746 -5.023 1.00 29.64 299 PRO A C 1
ATOM 2301 O O . PRO A 1 299 ? 29.994 6.703 -4.889 1.00 29.64 299 PRO A O 1
ATOM 2304 N N . ALA A 1 300 ? 27.949 5.927 -5.329 1.00 35.97 300 ALA A N 1
ATOM 2305 C CA . ALA A 1 300 ? 27.334 7.232 -5.595 1.00 35.97 300 ALA A CA 1
ATOM 2306 C C . ALA A 1 300 ? 26.939 8.030 -4.330 1.00 35.97 300 ALA A C 1
ATOM 2308 O O . ALA A 1 300 ? 26.434 9.146 -4.430 1.00 35.97 300 ALA A O 1
ATOM 2309 N N . SER A 1 301 ? 27.160 7.488 -3.128 1.00 35.03 301 SER A N 1
ATOM 2310 C CA . SER A 1 301 ? 26.790 8.133 -1.856 1.00 35.03 301 SER A CA 1
ATOM 2311 C C . SER A 1 301 ? 27.713 9.287 -1.422 1.00 35.03 301 SER A C 1
ATOM 2313 O O . SER A 1 301 ? 27.438 9.924 -0.408 1.00 35.03 301 SER A O 1
ATOM 2315 N N . ARG A 1 302 ? 28.765 9.599 -2.195 1.00 28.09 302 ARG A N 1
ATOM 2316 C CA . ARG A 1 302 ? 29.682 10.732 -1.950 1.00 28.09 302 ARG A CA 1
ATOM 2317 C C . ARG A 1 302 ? 29.265 12.060 -2.591 1.00 28.09 302 ARG A C 1
ATOM 2319 O O . ARG A 1 302 ? 29.962 13.052 -2.406 1.00 28.09 302 ARG A O 1
ATOM 2326 N N . LEU A 1 303 ? 28.145 12.121 -3.313 1.00 27.00 303 LEU A N 1
ATOM 2327 C CA . LEU A 1 303 ? 27.631 13.391 -3.836 1.00 27.00 303 LEU A CA 1
ATOM 2328 C C . LEU A 1 303 ? 26.819 14.118 -2.759 1.00 27.00 303 LEU A C 1
ATOM 2330 O O . LEU A 1 303 ? 25.590 14.068 -2.699 1.00 27.00 303 LEU A O 1
ATOM 2334 N N . THR A 1 304 ? 27.557 14.794 -1.883 1.00 25.19 304 THR A N 1
ATOM 2335 C CA . THR A 1 304 ? 27.069 15.870 -1.027 1.00 25.19 304 THR A CA 1
ATOM 2336 C C . THR A 1 304 ? 26.607 17.010 -1.933 1.00 25.19 304 THR A C 1
ATOM 2338 O O . THR A 1 304 ? 27.404 17.841 -2.354 1.00 25.19 304 THR A O 1
ATOM 2341 N N . ILE A 1 305 ? 25.318 17.052 -2.277 1.00 23.97 305 ILE A N 1
ATOM 2342 C CA . ILE A 1 305 ? 24.722 18.289 -2.789 1.00 23.97 305 ILE A CA 1
ATOM 2343 C C . ILE A 1 305 ? 24.571 19.208 -1.580 1.00 23.97 305 ILE A C 1
ATOM 2345 O O . ILE A 1 305 ? 23.639 19.070 -0.783 1.00 23.97 305 ILE A O 1
ATOM 2349 N N . ALA A 1 306 ? 25.556 20.089 -1.423 1.00 25.89 306 ALA A N 1
ATOM 2350 C CA . ALA A 1 306 ? 25.403 21.331 -0.697 1.00 25.89 306 ALA A CA 1
ATOM 2351 C C . ALA A 1 306 ? 24.328 22.149 -1.426 1.00 25.89 306 ALA A C 1
ATOM 2353 O O . ALA A 1 306 ? 24.566 22.655 -2.519 1.00 25.89 306 ALA A O 1
ATOM 2354 N N . CYS A 1 307 ? 23.134 22.237 -0.848 1.00 21.48 307 CYS A N 1
ATOM 2355 C CA . CYS A 1 307 ? 22.224 23.327 -1.167 1.00 21.48 307 CYS A CA 1
ATOM 2356 C C . CYS A 1 307 ? 22.344 24.334 -0.032 1.00 21.48 307 CYS A C 1
ATOM 2358 O O . CYS A 1 307 ? 22.173 23.988 1.137 1.00 21.48 307 CYS A O 1
ATOM 2360 N N . ALA A 1 308 ? 22.755 25.532 -0.431 1.00 21.86 308 ALA A N 1
ATOM 2361 C CA . ALA A 1 308 ? 22.880 26.722 0.380 1.00 21.86 308 ALA A CA 1
ATOM 2362 C C . ALA A 1 308 ? 21.547 27.116 1.040 1.00 21.86 308 ALA A C 1
ATOM 2364 O O . ALA A 1 308 ? 20.485 26.662 0.616 1.00 21.86 308 ALA A O 1
ATOM 2365 N N . LEU A 1 309 ? 21.719 27.933 2.082 1.00 24.97 309 LEU A N 1
ATOM 2366 C CA . LEU A 1 309 ? 20.765 28.701 2.890 1.00 24.97 309 LEU A CA 1
ATOM 2367 C C . LEU A 1 309 ? 19.422 29.035 2.225 1.00 24.97 309 LEU A C 1
ATOM 2369 O O . LEU A 1 309 ? 19.434 29.468 1.051 1.00 24.97 309 LEU A O 1
#

Nearest PDB structures (foldseek):
  6efn-assembly1_A-2  TM=7.751E-01  e=1.881E-14  Bacillus subtilis subsp. subtilis str. 168
  5v1t-assembly1_A  TM=7.524E-01  e=1.600E-13  Streptococcus suis
  5v1s-assembly1_A  TM=7.589E-01  e=3.811E-13  Streptococcus suis
  5v1q-assembly1_A  TM=7.426E-01  e=2.854E-13  Streptococcus suis
  7voc-assembly1_C  TM=7.148E-01  e=9.848E-11  Streptomyces griseochromogenes

Solvent-accessible surface area (backbone atoms only — not comparable to full-atom values): 17248 Å² total; per-residue (Å²): 136,82,84,74,74,82,66,68,87,80,41,76,81,80,60,70,26,30,39,38,38,35,48,23,42,32,50,100,58,79,37,46,62,32,61,64,62,78,53,86,63,52,53,66,58,59,67,70,59,54,51,53,38,48,62,68,43,47,88,75,36,43,19,42,30,44,25,50,50,31,31,69,74,39,92,56,42,53,60,54,33,42,50,37,39,74,70,70,30,48,23,37,42,43,35,58,33,62,65,64,56,69,75,56,46,62,62,36,58,78,27,38,48,31,40,33,35,50,40,40,49,96,45,56,70,52,18,16,77,40,47,35,86,69,36,39,62,34,25,52,51,38,59,71,67,51,56,89,88,44,41,34,27,40,35,32,50,41,25,53,78,41,52,86,47,55,86,50,48,59,61,53,44,46,74,73,60,36,39,30,42,36,42,33,38,54,52,75,37,41,39,23,52,37,80,94,37,55,75,37,51,59,49,72,65,53,40,50,51,51,46,49,52,49,55,68,48,62,36,86,91,44,76,89,52,46,58,45,76,42,62,66,53,51,93,55,74,82,71,84,85,72,58,39,38,22,31,42,82,78,30,28,35,8,66,35,79,88,36,57,93,64,39,54,71,34,67,70,47,87,86,54,57,59,69,62,52,52,50,50,50,71,68,53,83,74,72,58,57,65,63,53,57,62,36,76,80,40,90,72,70,75,72,76,78,82,76,77,136